Protein 7LOL (pdb70)

Secondary structure (DSSP, 8-state):
--S-S--SGGGPPB-S-GGGSS-SEEEEE-------SS----S-HHHHHHHHTHHHHT-SS-TT-SS-HHHH--EEEEEE-GGGGS-HHHHHHHHHHHHHHHHHTT-EEEEE-SSGGGHHHHHHHHHHHH-SBEEEEE-SS-----SS-TT-TT-HHHHHHHTTSB-GGG-EEES--S---TTSS-EEE-HHHHHHS-HHHHHHHHHHHHTTS-EEEEEEGGGB-TTT---SSS--SS-B-HHHHHHHHHHTTTS-EEEEEEE---GGG-STTHHHHHHHHHHHHHHHHHHTT-

Foldseek 3Di:
DVDDQQQWALSAGEDLPPLQDPFQEEEEEQAAWDDDPFFIQGRCLRPLLRVLNPVQNVDQAGPPGPHGLVVQGRYHYNYYQPCSVPALVSSLVSLLVVLLSNVVSNHAYEYEDDALSSVLSNLVSCCVRQNAFAEEAQALAPLCDDPDDPRDGSNSVVVCVVVRSYDQLLYEYDQHDDDDDPPPNHHYHHLVNLVVDDLVVVLVVNCVSRPAGAYEYEHELLQAACVQQQQFGDHDHSHDHLVSVLSNLLSCLPHNYRHYYYYGGRVVRDDPSRSSNSSSVSSVSNSVSVSVVD

InterPro domains:
  IPR005925 Agmatinase-related [TIGR01230] (22-299)
  IPR006035 Ureohydrolase [PF00491] (34-297)
  IPR006035 Ureohydrolase [PIRSF036979] (23-302)
  IPR006035 Ureohydrolase [PS51409] (21-306)
  IPR006035 Ureohydrolase [PTHR11358] (16-302)
  IPR020855 Ureohydrolase, manganese-binding site [PS01053] (228-249)
  IPR023694 Agmatinase [MF_01418] (1-304)
  IPR023696 Ureohydrolase domain superfamily [SSF52768] (13-301)

Organism: Escherichia coli (strain K12) (NCBI:txid83333)

Sequence (294 aa):
SLVSNAFGFLRLPMNFQPYDSDADWVITGVPFDMATSGRAGGRHGPAAIRQVSTNLAWEHNRFPWNFDMRERLNVVDCGDLVYAFGDAREMSEKLQAHAEKLLAAGKRMLSFGGDHFVTLPLLRAHAKHFGKMALVHFDAHTDTYANGCCEFDHGTMFYTAPKEGLIDPNHSVQIGIRTEFDKDNGFTVLDACQVNDRSVDDVIAQVKQIVGDMPVYLTFDIDCLDPAFAPGTGTPVIGGLTSDRAIKLVRGLKDLNIVGMDVVEVAPAYDQSEITALAAATLALEMLYIQAAKK

Radius of gyration: 17.37 Å; Cα contacts (8 Å, |Δi|>4): 663; chains: 1; bounding box: 54×39×40 Å

Nearest PDB structures (foldseek):
  7lba-assembly2_G  TM=9.728E-01  e=3.483E-57  Escherichia coli
  7lox-assembly1_C-2  TM=9.922E-01  e=5.251E-55  Escherichia coli
  7lox-assembly1_B-2  TM=9.943E-01  e=2.688E-54  Escherichia coli
  7lox-assembly1_A-2  TM=9.869E-01  e=1.686E-54  Escherichia coli
  4dz4-assembly1_A  TM=9.476E-01  e=3.461E-36  Burkholderia thailandensis E264

Structure (mmCIF, N/CA/C/O backbone):
data_7LOL
#
_entry.id   7LOL
#
_cell.length_a   81.746
_cell.length_b   81.746
_cell.length_c   207.436
_cell.angle_alpha   90.000
_cell.angle_beta   90.000
_cell.angle_gamma   120.000
#
_symmetry.space_group_name_H-M   'H 3 2'
#
loop_
_entity.id
_entity.type
_entity.pdbx_description
1 polymer Agmatinase
2 non-polymer AGMATINE
3 non-polymer 'MANGANESE (II) ION'
4 non-polymer UREA
5 non-polymer 2-AMINO-2-HYDROXYMETHYL-PROPANE-1,3-DIOL
6 water water
#
loop_
_atom_site.group_PDB
_atom_site.id
_atom_site.type_symbol
_atom_site.label_atom_id
_atom_site.label_alt_id
_atom_site.label_comp_id
_atom_site.label_asym_id
_atom_site.label_entity_id
_atom_site.label_seq_id
_atom_site.pdbx_PDB_ins_code
_atom_site.Cartn_x
_atom_site.Cartn_y
_atom_site.Cartn_z
_atom_site.occupancy
_atom_site.B_iso_or_equiv
_atom_site.auth_seq_id
_atom_site.auth_comp_id
_atom_site.auth_asym_id
_atom_site.auth_atom_id
_atom_site.pdbx_PDB_model_num
ATOM 1 N N . SER A 1 11 ? -31.55800 -23.46300 -34.23600 1.000 54.29895 11 SER A N 1
ATOM 2 C CA . SER A 1 11 ? -30.11300 -23.44700 -34.58500 1.000 46.92159 11 SER A CA 1
ATOM 3 C C . SER A 1 11 ? -29.72200 -24.81600 -35.13600 1.000 43.24128 11 SER A C 1
ATOM 4 O O . SER A 1 11 ? -29.73300 -25.77000 -34.36600 1.000 42.31675 11 SER A O 1
ATOM 7 N N . LEU A 1 12 ? -29.33500 -24.86800 -36.40800 1.000 39.42592 12 LEU A N 1
ATOM 8 C CA . LEU A 1 12 ? -29.06300 -26.15800 -37.06000 1.000 36.14335 12 LEU A CA 1
ATOM 9 C C . LEU A 1 12 ? -27.55500 -26.38600 -36.95500 1.000 38.89877 12 LEU A C 1
ATOM 10 O O . LEU A 1 12 ? -27.16600 -27.51400 -36.79600 1.000 36.78380 12 LEU A O 1
ATOM 15 N N . VAL A 1 13 ? -26.78500 -25.31000 -37.01900 1.000 37.05452 13 VAL A N 1
ATOM 16 C CA . VAL A 1 13 ? -25.30500 -25.31100 -36.82000 1.000 40.54173 13 VAL A CA 1
ATOM 17 C C . VAL A 1 13 ? -25.00600 -24.35200 -35.65900 1.000 41.99289 13 VAL A C 1
ATOM 18 O O . VAL A 1 13 ? -25.83200 -23.48900 -35.40500 1.000 46.66654 13 VAL A O 1
ATOM 22 N N . SER A 1 14 ? -23.87100 -24.47700 -34.97300 1.000 47.80913 14 SER A N 1
ATOM 23 C CA . SER A 1 14 ? -23.78600 -23.61800 -33.76500 1.000 47.98740 14 SER A CA 1
ATOM 24 C C . SER A 1 14 ? -22.38000 -23.20200 -33.36400 1.000 51.09171 14 SER A C 1
ATOM 25 O O . SER A 1 14 ? -21.40200 -23.86500 -33.74700 1.000 46.37190 14 SER A O 1
ATOM 28 N N . ASN A 1 15 ? -22.34900 -22.13900 -32.56200 1.000 46.28201 15 ASN A N 1
ATOM 29 C CA . ASN A 1 15 ? -21.09300 -21.64800 -31.96600 1.000 44.08390 15 ASN A CA 1
ATOM 30 C C . ASN A 1 15 ? -20.87800 -22.44300 -30.67900 1.000 45.24608 15 ASN A C 1
ATOM 31 O O . ASN A 1 15 ? -21.15300 -21.93100 -29.62100 1.000 51.28527 15 ASN A O 1
ATOM 36 N N . ALA A 1 16 ? -20.43600 -23.67900 -30.81800 1.000 51.22986 16 ALA A N 1
ATOM 37 C CA . ALA A 1 16 ? -20.13100 -24.59700 -29.70600 1.000 45.22160 16 ALA A CA 1
ATOM 38 C C . ALA A 1 16 ? -19.06700 -25.51400 -30.28500 1.000 44.40506 16 ALA A C 1
ATOM 39 O O . ALA A 1 16 ? -19.24900 -26.71600 -30.28200 1.000 46.79177 16 ALA A O 1
ATOM 41 N N . PHE A 1 17 ? -17.98700 -24.90100 -30.74500 1.000 45.84066 17 PHE A N 1
ATOM 42 C CA . PHE A 1 17 ? -16.92700 -25.60200 -31.51200 1.000 44.37747 17 PHE A CA 1
ATOM 43 C C . PHE A 1 17 ? -15.58600 -25.65100 -30.78500 1.000 42.20705 17 PHE A C 1
ATOM 44 O O . PHE A 1 17 ? -14.67600 -26.23700 -31.34400 1.000 41.88397 17 PHE A O 1
ATOM 52 N N . GLY A 1 18 ? -15.49000 -25.06600 -29.59300 1.000 36.69388 18 GLY A N 1
ATOM 53 C CA . GLY A 1 18 ? -14.21800 -25.01700 -28.86300 1.000 29.74846 18 GLY A CA 1
ATOM 54 C C . GLY A 1 18 ? -14.08300 -26.03800 -27.76200 1.000 30.56260 18 GLY A C 1
ATOM 55 O O . GLY A 1 18 ? -14.83000 -26.98800 -27.73200 1.000 30.38647 18 GLY A O 1
ATOM 56 N N . PHE A 1 19 ? -13.12100 -25.81100 -26.88500 1.000 28.12449 19 PHE A N 1
ATOM 57 C CA . PHE A 1 19 ? -12.88000 -26.71100 -25.76300 1.000 29.37004 19 PHE A CA 1
ATOM 58 C C . PHE A 1 19 ? -14.16800 -26.96200 -24.98900 1.000 28.06224 19 PHE A C 1
ATOM 59 O O . PHE A 1 19 ? -14.90100 -26.02900 -24.66400 1.000 26.35746 19 PHE A O 1
ATOM 67 N N . LEU A 1 20 ? -14.45800 -28.23700 -24.73000 1.000 25.82201 20 LEU A N 1
ATOM 68 C CA . LEU A 1 20 ? -15.67700 -28.65600 -24.02400 1.000 26.48481 20 LEU A CA 1
ATOM 69 C C . LEU A 1 20 ? -16.95100 -28.16000 -24.71600 1.000 27.58101 20 LEU A C 1
ATOM 70 O O . LEU A 1 20 ? -17.99500 -27.99400 -24.07600 1.000 28.53513 20 LEU A O 1
ATOM 75 N N . ARG A 1 21 ? -16.88900 -27.95100 -26.03300 1.000 25.41367 21 ARG A N 1
ATOM 76 C CA . ARG A 1 21 ? -18.00200 -27.38900 -26.81000 1.000 28.90968 21 ARG A CA 1
ATOM 77 C C . ARG A 1 21 ? -18.42700 -26.01500 -26.29500 1.000 30.19843 21 ARG A C 1
ATOM 78 O O . ARG A 1 21 ? -19.57400 -25.59700 -26.48000 1.000 30.15600 21 ARG A O 1
ATOM 86 N N . LEU A 1 22 ? -17.49000 -25.28100 -25.71300 1.000 28.74171 22 LEU A N 1
ATOM 87 C CA . LEU A 1 22 ? -17.81900 -23.91400 -25.23900 1.000 31.55989 22 LEU A CA 1
ATOM 88 C C . LEU A 1 22 ? -17.90100 -22.96300 -26.43600 1.000 31.99976 22 LEU A C 1
ATOM 89 O O . LEU A 1 22 ? -17.34200 -23.24500 -27.47900 1.000 33.54006 22 LEU A O 1
ATOM 94 N N . PRO A 1 23 ? -18.59500 -21.82400 -26.31200 1.000 34.00505 23 PRO A N 1
ATOM 95 C CA . PRO A 1 23 ? -18.70900 -20.91100 -27.42800 1.000 37.00415 23 PRO A CA 1
ATOM 96 C C . PRO A 1 23 ? -17.36500 -20.30600 -27.84400 1.000 36.04259 23 PRO A C 1
ATOM 97 O O . PRO A 1 23 ? -16.56300 -20.07700 -27.00800 1.000 32.38418 23 PRO A O 1
ATOM 101 N N . MET A 1 24 ? -17.14500 -20.14700 -29.14300 1.000 36.17655 24 MET A N 1
ATOM 102 C CA . MET A 1 24 ? -15.91500 -19.46900 -29.59500 1.000 30.94246 24 MET A CA 1
ATOM 103 C C . MET A 1 24 ? -16.20700 -17.97200 -29.57700 1.000 34.86553 24 MET A C 1
ATOM 104 O O . MET A 1 24 ? -17.32800 -17.57500 -29.86100 1.000 36.29616 24 MET A O 1
ATOM 109 N N . ASN A 1 25 ? -15.19900 -17.19000 -29.24900 1.000 33.80426 25 ASN A N 1
ATOM 110 C CA . ASN A 1 25 ? -15.31000 -15.71600 -29.31100 1.000 33.46713 25 ASN A CA 1
ATOM 111 C C . ASN A 1 25 ? -13.95200 -15.21700 -29.79100 1.000 31.05278 25 ASN A C 1
ATOM 112 O O . ASN A 1 25 ? -13.04000 -15.24200 -29.00500 1.000 31.87096 25 ASN A O 1
ATOM 117 N N . PHE A 1 26 ? -13.85200 -14.79200 -31.04300 1.000 32.43227 26 PHE A N 1
ATOM 118 C CA . PHE A 1 26 ? -12.56000 -14.33500 -31.60900 1.000 32.86963 26 PHE A CA 1
ATOM 119 C C . PHE A 1 26 ? -12.24600 -12.89200 -31.19500 1.000 35.29333 26 PHE A C 1
ATOM 120 O O . PHE A 1 26 ? -11.19900 -12.39700 -31.57700 1.000 35.88718 26 PHE A O 1
ATOM 128 N N . GLN A 1 27 ? -13.14700 -12.26100 -30.44600 1.000 35.53595 27 GLN A N 1
ATOM 129 C CA . GLN A 1 27 ? -12.92800 -10.91500 -29.91700 1.000 37.22184 27 GLN A CA 1
ATOM 130 C C . GLN A 1 27 ? -13.16900 -10.94300 -28.40800 1.000 36.42897 27 GLN A C 1
ATOM 131 O O . GLN A 1 27 ? -14.12000 -10.33500 -27.90200 1.000 34.47732 27 GLN A O 1
ATOM 137 N N . PRO A 1 28 ? -12.32000 -11.65700 -27.65500 1.000 32.73595 28 PRO A N 1
ATOM 138 C CA . PRO A 1 28 ? -12.63500 -11.92000 -26.24100 1.000 31.90152 28 PRO A CA 1
ATOM 139 C C . PRO A 1 28 ? -12.41800 -10.74300 -25.30600 1.000 32.05470 28 PRO A C 1
ATOM 140 O O . PRO A 1 28 ? -12.98300 -10.74800 -24.20400 1.000 36.19135 28 PRO A O 1
ATOM 144 N N . TYR A 1 29 ? -11.63000 -9.74100 -25.70800 1.000 32.86195 29 TYR A N 1
ATOM 145 C CA . TYR A 1 29 ? -11.12500 -8.75200 -24.75700 1.000 34.11202 29 TYR A CA 1
ATOM 146 C C . TYR A 1 29 ? -12.24200 -7.92100 -24.14800 1.000 37.30756 29 TYR A C 1
ATOM 147 O O . TYR A 1 29 ? -12.16100 -7.53100 -22.98000 1.000 37.36812 29 TYR A O 1
ATOM 156 N N . ASP A 1 30 ? -13.28000 -7.64400 -24.91400 1.000 36.30363 30 ASP A N 1
ATOM 157 C CA . ASP A 1 30 ? -14.40900 -6.83500 -24.39100 1.000 40.20393 30 ASP A CA 1
ATOM 158 C C . ASP A 1 30 ? -15.69100 -7.66200 -24.28500 1.000 41.45536 30 ASP A C 1
ATOM 159 O O . ASP A 1 30 ? -16.75900 -7.08800 -24.28300 1.000 46.83388 30 ASP A O 1
ATOM 164 N N . SER A 1 31 ? -15.56900 -8.94600 -24.12300 1.000 41.21520 31 SER A N 1
ATOM 165 C CA . SER A 1 31 ? -16.69200 -9.84800 -23.98700 1.000 36.08919 31 SER A CA 1
ATOM 166 C C . SER A 1 31 ? -17.13300 -9.90700 -22.53200 1.000 39.16908 31 SER A C 1
ATOM 167 O O . SER A 1 31 ? -16.53500 -9.28900 -21.64900 1.000 38.88084 31 SER A O 1
ATOM 170 N N . ASP A 1 32 ? -18.17900 -10.69000 -22.27100 1.000 33.62677 32 ASP A N 1
ATOM 171 C CA . ASP A 1 32 ? -18.63600 -10.94900 -20.91500 1.000 38.53044 32 ASP A CA 1
ATOM 172 C C . ASP A 1 32 ? -17.95100 -12.15600 -20.27600 1.000 35.17537 32 ASP A C 1
ATOM 173 O O . ASP A 1 32 ? -18.40200 -12.62300 -19.22500 1.000 35.41971 32 ASP A O 1
ATOM 178 N N . ALA A 1 33 ? -16.87700 -12.66600 -20.87200 1.000 35.77991 33 ALA A N 1
ATOM 179 C CA . ALA A 1 33 ? -16.25000 -13.87100 -20.34600 1.000 33.07574 33 ALA A CA 1
ATOM 180 C C . ALA A 1 33 ? -15.53700 -13.58900 -19.03000 1.000 31.54598 33 ALA A C 1
ATOM 181 O O . ALA A 1 33 ? -15.00900 -12.50100 -18.80400 1.000 32.43257 33 ALA A O 1
ATOM 183 N N . ASP A 1 34 ? -15.54500 -14.58500 -18.14600 1.000 29.24467 34 ASP A N 1
ATOM 184 C CA . ASP A 1 34 ? -14.70500 -14.57600 -16.95700 1.000 29.88493 34 ASP A CA 1
ATOM 185 C C . ASP A 1 34 ? -13.34900 -15.20100 -17.25400 1.000 31.13108 34 ASP A C 1
ATOM 186 O O . ASP A 1 34 ? -12.30800 -14.66700 -16.85300 1.000 31.69661 34 ASP A O 1
ATOM 191 N N . TRP A 1 35 ? -13.35800 -16.32400 -17.96400 1.000 29.43551 35 TRP A N 1
ATOM 192 C CA . TRP A 1 35 ? -12.15900 -17.05300 -18.34900 1.000 29.09744 35 TRP A CA 1
ATOM 193 C C . TRP A 1 35 ? -12.14800 -17.21100 -19.85800 1.000 27.84691 35 TRP A C 1
ATOM 194 O O . TRP A 1 35 ? -13.19300 -17.44300 -20.46900 1.000 28.69401 35 TRP A O 1
ATOM 205 N N . VAL A 1 36 ? -10.95500 -17.11600 -20.42600 1.000 26.06535 36 VAL A N 1
ATOM 206 C CA . VAL A 1 36 ? -10.75000 -17.20700 -21.89200 1.000 26.63019 36 VAL A CA 1
ATOM 207 C C . VAL A 1 36 ? -9.69700 -18.27400 -22.17400 1.000 27.11173 36 VAL A C 1
ATOM 208 O O . VAL A 1 36 ? -8.63700 -18.19400 -21.60100 1.000 28.02142 36 VAL A O 1
ATOM 212 N N . ILE A 1 37 ? -10.00200 -19.19700 -23.07600 1.000 27.18214 37 ILE A N 1
ATOM 213 C CA . ILE A 1 37 ? -9.05800 -20.24200 -23.44400 1.000 27.54496 37 ILE A CA 1
ATOM 214 C C . ILE A 1 37 ? -8.35800 -19.80600 -24.71800 1.000 27.17243 37 ILE A C 1
ATOM 215 O O . ILE A 1 37 ? -9.01300 -19.40200 -25.68500 1.000 29.51174 37 ILE A O 1
ATOM 220 N N . THR A 1 38 ? -7.04300 -19.90700 -24.69200 1.000 26.78249 38 THR A N 1
ATOM 221 C CA . THR A 1 38 ? -6.21600 -19.56400 -25.85700 1.000 24.78631 38 THR A CA 1
ATOM 222 C C . THR A 1 38 ? -5.31900 -20.74100 -26.21600 1.000 29.26687 38 THR A C 1
ATOM 223 O O . THR A 1 38 ? -4.69600 -21.27800 -25.35400 1.000 27.87365 38 THR A O 1
ATOM 227 N N . GLY A 1 39 ? -5.25800 -21.07500 -27.49400 1.000 26.54447 39 GLY A N 1
ATOM 228 C CA . GLY A 1 39 ? -4.34800 -22.12500 -27.96300 1.000 28.04552 39 GLY A CA 1
ATOM 229 C C . GLY A 1 39 ? -3.06700 -21.50100 -28.48500 1.000 32.00746 39 GLY A C 1
ATOM 230 O O . GLY A 1 39 ? -3.16500 -20.52000 -29.19800 1.000 29.45417 39 GLY A O 1
ATOM 231 N N . VAL A 1 40 ? -1.91500 -22.05400 -28.12200 1.000 27.68330 40 VAL A N 1
ATOM 232 C CA . VAL A 1 40 ? -0.61200 -21.54700 -28.63500 1.000 30.69963 40 VAL A CA 1
ATOM 233 C C . VAL A 1 40 ? 0.17400 -22.73000 -29.20500 1.000 29.21449 40 VAL A C 1
ATOM 234 O O . VAL A 1 40 ? 1.03700 -23.23400 -28.53400 1.000 31.10107 40 VAL A O 1
ATOM 238 N N . PRO A 1 41 ? -0.10800 -23.16100 -30.44600 1.000 32.38249 41 PRO A N 1
ATOM 239 C CA . PRO A 1 41 ? 0.58500 -24.28500 -31.05600 1.000 32.08955 41 PRO A CA 1
ATOM 240 C C . PRO A 1 41 ? 1.98700 -23.89700 -31.53900 1.000 37.68492 41 PRO A C 1
ATOM 241 O O . PRO A 1 41 ? 2.26500 -24.01600 -32.69200 1.000 37.29287 41 PRO A O 1
ATOM 245 N N . PHE A 1 42 ? 2.83200 -23.51500 -30.59100 1.000 35.45400 42 PHE A N 1
ATOM 246 C CA . PHE A 1 42 ? 4.20600 -23.04900 -30.79900 1.000 35.11164 42 PHE A CA 1
ATOM 247 C C . PHE A 1 42 ? 5.14000 -24.20900 -30.53300 1.000 40.84156 42 PHE A C 1
ATOM 248 O O . PHE A 1 42 ? 5.00600 -24.92000 -29.56900 1.000 33.95922 42 PHE A O 1
ATOM 256 N N . ASP A 1 43 ? 6.08900 -24.33700 -31.43300 1.000 41.88276 43 ASP A N 1
ATOM 257 C CA . ASP A 1 43 ? 7.13700 -25.37400 -31.30200 1.000 45.88840 43 ASP A CA 1
ATOM 258 C C . ASP A 1 43 ? 8.50700 -24.77900 -31.63300 1.000 46.85860 43 ASP A C 1
ATOM 259 O O . ASP A 1 43 ? 8.55700 -23.72800 -32.24200 1.000 43.19562 43 ASP A O 1
ATOM 264 N N . MET A 1 44 ? 9.56300 -25.39100 -31.11200 1.000 50.16599 44 MET A N 1
ATOM 265 C CA . MET A 1 44 ? 10.94500 -24.99900 -31.45600 1.000 52.50655 44 MET A CA 1
ATOM 266 C C . MET A 1 44 ? 11.79300 -26.27000 -31.54000 1.000 56.06740 44 MET A C 1
ATOM 267 O O . MET A 1 44 ? 11.42000 -27.26500 -30.91500 1.000 50.76389 44 MET A O 1
ATOM 272 N N . ALA A 1 45 ? 12.85300 -26.21300 -32.34800 1.000 57.40242 45 ALA A N 1
ATOM 273 C CA . ALA A 1 45 ? 13.82800 -27.31100 -32.50400 1.000 54.17319 45 ALA A CA 1
ATOM 274 C C . ALA A 1 45 ? 14.39300 -27.63500 -31.12100 1.000 58.73437 45 ALA A C 1
ATOM 275 O O . ALA A 1 45 ? 14.83300 -26.70900 -30.42600 1.000 60.78575 45 ALA A O 1
ATOM 277 N N . THR A 1 46 ? 14.41300 -28.91600 -30.77800 1.000 56.15665 46 THR A N 1
ATOM 278 C CA . THR A 1 46 ? 14.87600 -29.40300 -29.45900 1.000 56.27156 46 THR A CA 1
ATOM 279 C C . THR A 1 46 ? 15.94000 -30.48000 -29.65900 1.000 60.55484 46 THR A C 1
ATOM 280 O O . THR A 1 46 ? 16.23700 -30.81000 -30.80900 1.000 59.68648 46 THR A O 1
ATOM 282 N N . SER A 1 47 ? 16.54800 -30.95000 -28.57400 1.000 58.93858 47 SER A N 1
ATOM 283 C CA . SER A 1 47 ? 17.56200 -32.02300 -28.70000 1.000 58.78246 47 SER A CA 1
ATOM 284 C C . SER A 1 47 ? 16.82800 -33.35700 -28.87500 1.000 60.10784 47 SER A C 1
ATOM 285 O O . SER A 1 47 ? 17.45600 -34.32300 -29.29400 1.000 63.10210 47 SER A O 1
ATOM 287 N N . GLY A 1 48 ? 15.54100 -33.38500 -28.53600 1.000 52.28825 48 GLY A N 1
ATOM 288 C CA . GLY A 1 48 ? 14.70400 -34.59200 -28.62600 1.000 52.02685 48 GLY A CA 1
ATOM 289 C C . GLY A 1 48 ? 13.60800 -34.41700 -29.65200 1.000 52.80270 48 GLY A C 1
ATOM 290 O O . GLY A 1 48 ? 13.88500 -33.89800 -30.72100 1.000 56.64662 48 GLY A O 1
ATOM 291 N N . ARG A 1 49 ? 12.40800 -34.89200 -29.35700 1.000 48.28337 49 ARG A N 1
ATOM 292 C CA . ARG A 1 49 ? 11.31300 -34.73800 -30.34200 1.000 46.30189 49 ARG A CA 1
ATOM 293 C C . ARG A 1 49 ? 10.70900 -33.33400 -30.25700 1.000 53.88691 49 ARG A C 1
ATOM 294 O O . ARG A 1 49 ? 10.84900 -32.65700 -29.22500 1.000 48.47837 49 ARG A O 1
ATOM 302 N N . ALA A 1 50 ? 10.03500 -32.94800 -31.33500 1.000 57.95882 50 ALA A N 1
ATOM 303 C CA . ALA A 1 50 ? 9.31700 -31.66200 -31.42600 1.000 56.74198 50 ALA A CA 1
ATOM 304 C C . ALA A 1 50 ? 7.88000 -31.89600 -30.96500 1.000 55.60351 50 ALA A C 1
ATOM 305 O O . ALA A 1 50 ? 7.36200 -32.97700 -31.21300 1.000 53.19358 50 ALA A O 1
ATOM 307 N N . GLY A 1 51 ? 7.27600 -30.89900 -30.32400 1.000 56.86108 51 GLY A N 1
ATOM 308 C CA . GLY A 1 51 ? 5.88600 -30.99300 -29.84400 1.000 53.07825 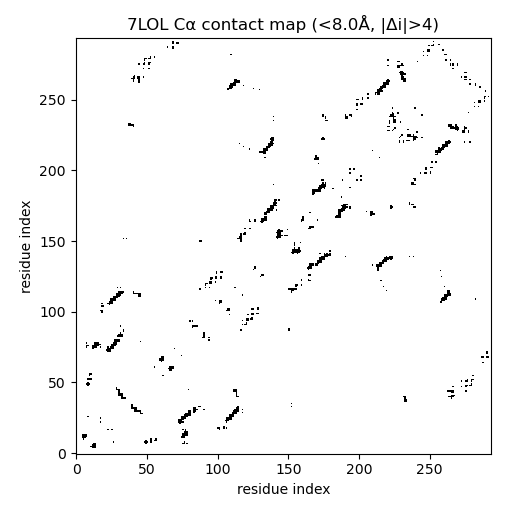51 GLY A CA 1
ATOM 309 C C . GLY A 1 51 ? 4.88400 -30.94900 -30.97700 1.000 49.48038 51 GLY A C 1
ATOM 310 O O . GLY A 1 51 ? 3.84800 -31.57800 -30.86300 1.000 51.34151 51 GLY A O 1
ATOM 311 N N . GLY A 1 52 ? 5.18700 -30.23200 -32.04800 1.000 50.92138 52 GLY A N 1
ATOM 312 C CA . GLY A 1 52 ? 4.22400 -30.15700 -33.15800 1.000 48.83869 52 GLY A CA 1
ATOM 313 C C . GLY A 1 52 ? 3.29800 -28.96000 -33.03300 1.000 49.61381 52 GLY A C 1
ATOM 314 O O . GLY A 1 52 ? 3.45100 -28.18100 -32.09800 1.000 52.24419 52 GLY A O 1
ATOM 315 N N . ARG A 1 53 ? 2.31800 -28.88100 -33.91300 1.000 47.42106 53 ARG A N 1
ATOM 316 C CA . ARG A 1 53 ? 1.39800 -27.73200 -33.97100 1.000 45.57266 53 ARG A CA 1
ATOM 317 C C . ARG A 1 53 ? -0.04700 -28.13600 -33.67800 1.000 47.31903 53 ARG A C 1
ATOM 318 O O . ARG A 1 53 ? -0.92100 -27.34300 -34.01700 1.000 44.89004 53 ARG A O 1
ATOM 326 N N . HIS A 1 54 ? -0.29200 -29.27300 -33.02900 1.000 45.16543 54 HIS A N 1
ATOM 327 C CA . HIS A 1 54 ? -1.70900 -29.66400 -32.82600 1.000 38.66386 54 HIS A CA 1
ATOM 328 C C . HIS A 1 54 ? -2.05000 -29.98200 -31.37200 1.000 34.29086 54 HIS A C 1
ATOM 329 O O . HIS A 1 54 ? -3.11500 -30.52200 -31.16500 1.000 32.67575 54 HIS A O 1
ATOM 336 N N . GLY A 1 55 ? -1.21000 -29.61000 -30.41900 1.000 30.08537 55 GLY A N 1
ATOM 337 C CA . GLY A 1 55 ? -1.57200 -29.94000 -29.03800 1.000 29.49697 55 GLY A CA 1
ATOM 338 C C . GLY A 1 55 ? -2.88200 -29.29600 -28.63500 1.000 28.25168 55 GLY A C 1
ATOM 339 O O . GLY A 1 55 ? -3.74700 -30.01300 -28.23700 1.000 27.73055 55 GLY A O 1
ATOM 340 N N . PRO A 1 56 ? -3.22200 -27.91700 -28.78900 1.000 28.75464 56 PRO A N 1
ATOM 341 C CA . PRO A 1 56 ? -4.61700 -27.02500 -28.56200 1.000 30.73674 56 PRO A CA 1
ATOM 342 C C . PRO A 1 56 ? -5.63400 -27.87900 -29.34600 1.000 27.64528 56 PRO A C 1
ATOM 343 O O . PRO A 1 56 ? -6.56700 -28.21700 -28.76100 1.000 27.35841 56 PRO A O 1
ATOM 347 N N . ALA A 1 57 ? -5.34500 -28.33200 -30.57800 1.000 26.00585 57 ALA A N 1
ATOM 348 C CA . ALA A 1 57 ? -6.44100 -28.94000 -31.32600 1.000 29.14952 57 ALA A CA 1
ATOM 349 C C . ALA A 1 57 ? -6.80300 -30.31100 -30.76000 1.000 28.14152 57 ALA A C 1
ATOM 350 O O . ALA A 1 57 ? -7.98500 -30.65900 -30.66600 1.000 28.87757 57 ALA A O 1
ATOM 352 N N . ALA A 1 58 ? -5.79300 -31.09700 -30.37400 1.000 27.87450 58 ALA A N 1
ATOM 353 C CA . ALA A 1 58 ? -6.04300 -32.43400 -29.84200 1.000 24.43797 58 ALA A CA 1
ATOM 354 C C . ALA A 1 58 ? -6.76700 -32.36200 -28.50600 1.000 25.84181 58 ALA A C 1
ATOM 355 O O . ALA A 1 58 ? -7.66000 -33.17400 -28.23100 1.000 25.96790 58 ALA A O 1
ATOM 357 N N . ILE A 1 59 ? -6.39700 -31.39500 -27.66500 1.000 26.38588 59 ILE A N 1
ATOM 358 C CA . ILE A 1 59 ? -7.06800 -31.21500 -26.38100 1.000 24.93360 59 ILE A CA 1
ATOM 359 C C . ILE A 1 59 ? -8.52900 -30.82800 -26.59400 1.000 27.28535 59 ILE A C 1
ATOM 360 O O . ILE A 1 59 ? -9.43700 -31.36800 -25.94500 1.000 26.52832 59 ILE A O 1
ATOM 365 N N . ARG A 1 60 ? -8.77700 -29.88300 -27.50500 1.000 25.97436 60 ARG A N 1
ATOM 366 C CA . ARG A 1 60 ? -10.15200 -29.46800 -27.78700 1.000 24.97262 60 ARG A CA 1
ATOM 367 C C . ARG A 1 60 ? -10.98600 -30.63600 -28.29300 1.000 26.11481 60 ARG A C 1
ATOM 368 O O . ARG A 1 60 ? -12.12200 -30.84600 -27.85000 1.000 28.76944 60 ARG A O 1
ATOM 376 N N . GLN A 1 61 ? -10.44900 -31.36100 -29.25600 1.000 28.56543 61 GLN A N 1
ATOM 377 C CA . GLN A 1 61 ? -11.17900 -32.48200 -29.88800 1.000 31.09435 61 GLN A CA 1
ATOM 378 C C . GLN A 1 61 ? -11.58100 -33.53600 -28.85400 1.000 30.61156 61 GLN A C 1
ATOM 379 O O . GLN A 1 61 ? -12.74100 -33.86300 -28.76600 1.000 29.08374 61 GLN A O 1
ATOM 385 N N . VAL A 1 62 ? -10.62700 -34.01000 -28.06800 1.000 28.56356 62 VAL A N 1
ATOM 386 C CA . VAL A 1 62 ? -10.93100 -35.09000 -27.09300 1.000 27.52499 62 VAL A CA 1
ATOM 387 C C . VAL A 1 62 ? -11.80600 -34.56800 -25.95400 1.000 27.16113 62 VAL A C 1
ATOM 388 O O . VAL A 1 62 ? -12.42300 -35.37900 -25.31600 1.000 27.99867 62 VAL A O 1
ATOM 392 N N . SER A 1 63 ? -11.84500 -33.25900 -25.72300 1.000 27.92655 63 SER A N 1
ATOM 393 C CA . SER A 1 63 ? -12.57700 -32.75000 -24.56900 1.000 27.72149 63 SER A CA 1
ATOM 394 C C . SER A 1 63 ? -14.07500 -32.97400 -24.67000 1.000 29.20776 63 SER A C 1
ATOM 395 O O . SER A 1 63 ? -14.77300 -32.80800 -23.66200 1.000 28.61341 63 SER A O 1
ATOM 398 N N . THR A 1 64 ? -14.58900 -33.35200 -25.84500 1.000 29.54366 64 THR A N 1
ATOM 399 C CA . THR A 1 64 ? -16.00500 -33.69500 -25.94800 1.000 30.67290 64 THR A CA 1
ATOM 400 C C . THR A 1 64 ? -16.36800 -34.89300 -25.07500 1.000 34.27081 64 THR A C 1
ATOM 401 O O . THR A 1 64 ? -17.54200 -35.04700 -24.70600 1.000 31.56904 64 THR A O 1
ATOM 405 N N . ASN A 1 65 ? -15.38300 -35.72700 -24.72100 1.000 28.97101 65 ASN A N 1
ATOM 406 C CA . ASN A 1 65 ? -15.61300 -36.82900 -23.79300 1.000 27.54949 65 ASN A CA 1
ATOM 407 C C . ASN A 1 65 ? -16.05800 -36.34400 -22.42600 1.000 28.46391 65 ASN A C 1
ATOM 408 O O . ASN A 1 65 ? -16.67100 -37.11000 -21.67800 1.000 29.78737 65 ASN A O 1
ATOM 413 N N . LEU A 1 66 ? -15.74500 -35.09600 -22.07800 1.000 26.02312 66 LEU A N 1
ATOM 414 C CA . LEU A 1 66 ? -16.07500 -34.54200 -20.77100 1.000 26.24279 66 LEU A CA 1
ATOM 415 C C . LEU A 1 66 ? -17.31500 -33.66000 -20.78800 1.000 27.39248 66 LEU A C 1
ATOM 416 O O . LEU A 1 66 ? -17.87400 -33.39400 -19.71700 1.000 25.33374 66 LEU A O 1
ATOM 421 N N . ALA A 1 67 ? -17.74700 -33.20300 -21.96900 1.000 27.42611 67 ALA A N 1
ATOM 422 C CA . ALA A 1 67 ? -18.79000 -32.18200 -22.05500 1.000 27.43139 67 ALA A CA 1
ATOM 423 C C . ALA A 1 67 ? -20.16700 -32.69600 -21.66600 1.000 30.48480 67 ALA A C 1
ATOM 424 O O . ALA A 1 67 ? -21.00500 -31.89100 -21.24700 1.000 28.71741 67 ALA A O 1
ATOM 426 N N . TRP A 1 68 ? -20.42600 -34.00400 -21.79100 1.000 29.22954 68 TRP A N 1
ATOM 427 C CA . TRP A 1 68 ? -21.75900 -34.53000 -21.49300 1.000 30.57166 68 TRP A CA 1
ATOM 428 C C . TRP A 1 68 ? -22.07400 -34.52600 -20.00800 1.000 30.00189 68 TRP A C 1
ATOM 429 O O . TRP A 1 68 ? -23.25200 -34.56600 -19.63700 1.000 30.04419 68 TRP A O 1
ATOM 440 N N . GLU A 1 69 ? -21.05700 -34.50000 -19.16600 1.000 26.97313 69 GLU A N 1
ATOM 441 C CA . GLU A 1 69 ? -21.31500 -34.47700 -17.70900 1.000 27.32675 69 GLU A CA 1
ATOM 442 C C . GLU A 1 69 ? -21.84100 -33.09200 -17.33300 1.000 30.37430 69 GLU A C 1
ATOM 443 O O . GLU A 1 69 ? -21.13100 -32.15100 -17.57600 1.000 32.52652 69 GLU A O 1
ATOM 449 N N . HIS A 1 70 ? -23.06600 -32.98200 -16.82600 1.000 31.44095 70 HIS A N 1
ATOM 450 C CA . HIS A 1 70 ? -23.56700 -31.64300 -16.42600 1.000 31.29340 70 HIS A CA 1
ATOM 451 C C . HIS A 1 70 ? -22.73600 -31.12500 -15.24300 1.000 31.48074 70 HIS A C 1
ATOM 452 O O . HIS A 1 70 ? -22.18000 -30.06100 -15.34500 1.000 35.40807 70 HIS A O 1
ATOM 459 N N . ASN A 1 71 ? -22.58600 -31.93000 -14.20400 1.000 30.86817 71 ASN A N 1
ATOM 460 C CA . ASN A 1 71 ? -21.71200 -31.62900 -13.05000 1.000 26.70143 71 ASN A CA 1
ATOM 461 C C . ASN A 1 71 ? -20.55400 -32.61900 -13.16900 1.000 26.89142 71 ASN A C 1
ATOM 462 O O . ASN A 1 71 ? -20.75400 -33.77600 -12.90700 1.000 28.16921 71 ASN A O 1
ATOM 467 N N . ARG A 1 72 ? -19.41300 -32.15300 -13.62700 1.000 26.51676 72 ARG A N 1
ATOM 468 C CA . ARG A 1 72 ? -18.26500 -33.03500 -13.82400 1.000 25.13079 72 ARG A CA 1
ATOM 469 C C . ARG A 1 72 ? -17.86700 -33.70500 -12.50900 1.000 26.28329 72 ARG A C 1
ATOM 470 O O . ARG A 1 72 ? -17.71200 -33.04600 -11.47700 1.000 24.66924 72 ARG A O 1
ATOM 478 N N . PHE A 1 73 ? -17.69100 -35.02100 -12.55500 1.000 24.97628 73 PHE A N 1
ATOM 479 C CA . PHE A 1 73 ? -17.28800 -35.79600 -11.35700 1.000 26.76725 73 PHE A CA 1
ATOM 480 C C . PHE A 1 73 ? -15.98400 -35.23000 -10.79900 1.000 25.90575 73 PHE A C 1
ATOM 481 O O . PHE A 1 73 ? -15.08900 -34.98800 -11.56900 1.000 24.99965 73 PHE A O 1
ATOM 489 N N . PRO A 1 74 ? -15.82100 -35.06800 -9.47000 1.000 28.71177 74 PRO A N 1
ATOM 490 C CA . PRO A 1 74 ? -16.82500 -35.41300 -8.46400 1.000 27.69142 74 PRO A CA 1
ATOM 491 C C . PRO A 1 74 ? -17.59200 -34.20000 -7.92100 1.000 31.77361 74 PRO A C 1
ATOM 492 O O . PRO A 1 74 ? -18.08200 -34.26900 -6.85600 1.000 33.75452 74 PRO A O 1
ATOM 496 N N . TRP A 1 75 ? -17.59900 -33.10300 -8.66200 1.000 29.16816 75 TRP A N 1
ATOM 497 C CA . TRP A 1 75 ? -18.24300 -31.85600 -8.18500 1.000 31.91931 75 TRP A CA 1
ATOM 498 C C . TRP A 1 75 ? -19.77100 -31.92100 -8.14100 1.000 34.00063 75 TRP A C 1
ATOM 499 O O . TRP A 1 75 ? -20.37600 -32.64800 -8.90200 1.000 31.49626 75 TRP A O 1
ATOM 510 N N . ASN A 1 76 ? -20.34500 -31.13200 -7.24500 1.000 35.04263 76 ASN A N 1
ATOM 511 C CA . ASN A 1 76 ? -21.79400 -31.07100 -7.10200 1.000 33.58462 76 ASN A CA 1
ATOM 512 C C . ASN A 1 76 ? -22.38100 -29.80300 -7.71100 1.000 38.87646 76 ASN A C 1
ATOM 513 O O . ASN A 1 76 ? -23.46500 -29.36300 -7.31200 1.000 38.15581 76 ASN A O 1
ATOM 518 N N . PHE A 1 77 ? -21.68900 -29.21900 -8.68700 1.000 32.70969 77 PHE A N 1
ATOM 519 C CA . PHE A 1 77 ? -22.19900 -28.08500 -9.44200 1.000 34.65596 77 PHE A CA 1
ATOM 520 C C . PHE A 1 77 ? -21.68000 -28.20100 -10.86700 1.000 31.89761 77 PHE A C 1
ATOM 521 O O . PHE A 1 77 ? -20.79500 -29.00700 -11.16200 1.000 32.10279 77 PHE A O 1
ATOM 529 N N . ASP A 1 78 ? -22.20800 -27.35200 -11.74300 1.000 30.90988 78 ASP A N 1
ATOM 530 C CA . ASP A 1 78 ? -21.76400 -27.27200 -13.13000 1.000 29.72194 78 ASP A CA 1
ATOM 531 C C . ASP A 1 78 ? -20.90700 -26.02000 -13.26600 1.000 33.11533 78 ASP A C 1
ATOM 532 O O . ASP A 1 78 ? -21.40600 -24.90400 -13.09800 1.000 32.25135 78 ASP A O 1
ATOM 537 N N . MET A 1 79 ? -19.61300 -26.20800 -13.55700 1.000 29.42746 79 MET A N 1
ATOM 538 C CA . MET A 1 79 ? -18.71700 -25.07000 -13.76800 1.000 28.40898 79 MET A CA 1
ATOM 539 C C . MET A 1 79 ? -19.32200 -24.04100 -14.72500 1.000 32.90224 79 MET A C 1
ATOM 540 O O . MET A 1 79 ? -19.15000 -22.82700 -14.53700 1.000 33.39785 79 MET A O 1
ATOM 545 N N . ARG A 1 80 ? -20.04300 -24.50900 -15.75100 1.000 31.51530 80 ARG A N 1
ATOM 546 C CA . ARG A 1 80 ? -20.56500 -23.62500 -16.79100 1.000 32.55737 80 ARG A CA 1
ATOM 547 C C . ARG A 1 80 ? -21.67900 -22.72300 -16.28600 1.000 34.10113 80 ARG A C 1
ATOM 548 O O . ARG A 1 80 ? -22.02700 -21.74900 -16.96400 1.000 34.11800 80 ARG A O 1
ATOM 556 N N . GLU A 1 81 ? -22.25200 -23.02900 -15.12700 1.000 32.82205 81 GLU A N 1
ATOM 557 C CA . GLU A 1 81 ? -23.28400 -22.18800 -14.53400 1.000 37.40391 81 GLU A CA 1
ATOM 558 C C . GLU A 1 81 ? -22.71500 -21.20900 -13.51700 1.000 35.31463 81 GLU A C 1
ATOM 559 O O . GLU A 1 81 ? -23.44700 -20.33800 -13.03400 1.000 36.55051 81 GLU A O 1
ATOM 565 N N . ARG A 1 82 ? -21.42600 -21.32400 -13.18800 1.000 33.27204 82 ARG A N 1
ATOM 566 C CA . ARG A 1 82 ? -20.76200 -20.36600 -12.31800 1.000 33.58315 82 ARG A CA 1
ATOM 567 C C . ARG A 1 82 ? -19.79100 -19.45300 -13.05000 1.000 36.74797 82 ARG A C 1
ATOM 568 O O . ARG A 1 82 ? -19.58600 -18.31900 -12.61500 1.000 37.92811 82 ARG A O 1
ATOM 576 N N . LEU A 1 83 ? -19.21200 -19.91100 -14.15900 1.000 32.68004 83 LEU A N 1
ATOM 577 C CA . LEU A 1 83 ? -18.19000 -19.18000 -14.89100 1.000 32.40169 83 LEU A CA 1
ATOM 578 C C . LEU A 1 83 ? -18.60800 -19.04600 -16.34400 1.000 33.19526 83 LEU A C 1
ATOM 579 O O . LEU A 1 83 ? -19.15200 -19.98400 -16.93400 1.000 34.34126 83 LEU A O 1
ATOM 584 N N . ASN A 1 84 ? -18.33700 -17.88000 -16.91800 1.000 31.27601 84 ASN A N 1
ATOM 585 C CA . ASN A 1 84 ? -18.55700 -17.62000 -18.33500 1.000 29.73646 84 ASN A CA 1
ATOM 586 C C . ASN A 1 84 ? -17.22300 -17.85100 -19.04100 1.000 33.17950 84 ASN A C 1
ATOM 587 O O . ASN A 1 84 ? -16.31700 -17.01800 -18.96200 1.000 28.72780 84 ASN A O 1
ATOM 592 N N . VAL A 1 85 ? -17.08700 -18.99500 -19.71100 1.000 30.64190 85 VAL A N 1
ATOM 593 C CA . VAL A 1 85 ? -15.82900 -19.39800 -20.34000 1.000 28.03279 85 VAL A CA 1
ATOM 594 C C . VAL A 1 85 ? -16.01500 -19.39600 -21.85000 1.000 29.58619 85 VAL A C 1
ATOM 595 O O . VAL A 1 85 ? -16.98200 -19.97500 -22.36500 1.000 32.69830 85 VAL A O 1
ATOM 599 N N . VAL A 1 86 ? -15.08400 -18.76600 -22.56700 1.000 26.57830 86 VAL A N 1
ATOM 600 C CA . VAL A 1 86 ? -15.08900 -18.79000 -24.02100 1.000 27.02966 86 VAL A CA 1
ATOM 601 C C . VAL A 1 86 ? -13.73000 -19.25800 -24.52000 1.000 28.83171 86 VAL A C 1
ATOM 602 O O . VAL A 1 86 ? -12.72100 -19.19700 -23.81500 1.000 30.32990 86 VAL A O 1
ATOM 606 N N . ASP A 1 87 ? -13.71800 -19.71400 -25.75900 1.000 28.85765 87 ASP A N 1
ATOM 607 C CA . ASP A 1 87 ? -12.48500 -20.18700 -26.42000 1.000 29.03030 87 ASP A CA 1
ATOM 608 C C . ASP A 1 87 ? -12.19400 -19.18800 -27.53500 1.000 31.44717 87 ASP A C 1
ATOM 609 O O . ASP A 1 87 ? -13.03500 -19.04000 -28.37000 1.000 30.75863 87 ASP A O 1
ATOM 614 N N . CYS A 1 88 ? -11.05200 -18.50200 -27.49900 1.000 31.37390 88 CYS A N 1
ATOM 615 C CA . CYS A 1 88 ? -10.76700 -17.46600 -28.52200 1.000 31.27101 88 CYS A CA 1
ATOM 616 C C . CYS A 1 88 ? -9.92800 -18.05000 -29.65500 1.000 31.49046 88 CYS A C 1
ATOM 617 O O . CYS A 1 88 ? -9.43200 -17.29200 -30.46600 1.000 33.40187 88 CYS A O 1
ATOM 620 N N . GLY A 1 89 ? -9.78000 -19.36800 -29.70400 1.000 30.05263 89 GLY A N 1
ATOM 621 C CA . GLY A 1 89 ? -8.99500 -19.93800 -30.80400 1.000 28.87700 89 GLY A CA 1
ATOM 622 C C . GLY A 1 89 ? -7.51200 -19.94600 -30.51400 1.000 31.35172 89 GLY A C 1
ATOM 623 O O . GLY A 1 89 ? -7.15000 -19.97800 -29.36900 1.000 30.94361 89 GLY A O 1
ATOM 624 N N . ASP A 1 90 ? -6.70700 -19.81100 -31.55600 1.000 34.12319 90 ASP A N 1
ATOM 625 C CA . ASP A 1 90 ? -5.26000 -19.90500 -31.44800 1.000 32.95612 90 ASP A CA 1
ATOM 626 C C . ASP A 1 90 ? -4.59100 -18.56300 -31.74000 1.000 34.07314 90 ASP A C 1
ATOM 627 O O . ASP A 1 90 ? -5.09100 -17.75200 -32.52600 1.000 33.34471 90 ASP A O 1
ATOM 632 N N . LEU A 1 91 ? -3.45200 -18.34300 -31.09400 1.000 29.37802 91 LEU A N 1
ATOM 633 C CA . LEU A 1 91 ? -2.63000 -17.14100 -31.35400 1.000 32.40426 91 LEU A CA 1
ATOM 634 C C . LEU A 1 91 ? -2.08900 -17.25200 -32.77900 1.000 33.11995 91 LEU A C 1
ATOM 635 O O . LEU A 1 91 ? -1.51800 -18.24800 -33.09700 1.000 37.78062 91 LEU A O 1
ATOM 640 N N . VAL A 1 92 ? -2.22500 -16.20600 -33.57800 1.000 33.96962 92 VAL A N 1
ATOM 641 C CA . VAL A 1 92 ? -1.74400 -16.26100 -34.98800 1.000 37.89487 92 VAL A CA 1
ATOM 642 C C . VAL A 1 92 ? -0.21800 -16.40400 -35.04100 1.000 40.58662 92 VAL A C 1
ATOM 643 O O . VAL A 1 92 ? 0.26400 -17.18300 -35.85800 1.000 41.71144 92 VAL A O 1
ATOM 647 N N . TYR A 1 93 ? 0.50100 -15.79500 -34.10200 1.000 38.98494 93 TYR A N 1
ATOM 648 C CA . TYR A 1 93 ? 1.98500 -15.80100 -34.14500 1.000 39.73650 93 TYR A CA 1
ATOM 649 C C . TYR A 1 93 ? 2.61300 -17.02600 -33.47300 1.000 40.20145 93 TYR A C 1
ATOM 650 O O . TYR A 1 93 ? 3.80900 -17.01000 -33.25300 1.000 36.26421 93 TYR A O 1
ATOM 659 N N . ALA A 1 94 ? 1.81900 -18.03100 -33.12100 1.000 37.68901 94 ALA A N 1
ATOM 660 C CA . ALA A 1 94 ? 2.40800 -19.26100 -32.56200 1.000 34.45882 94 ALA A CA 1
ATOM 661 C C . ALA A 1 94 ? 3.29100 -19.91600 -33.62800 1.000 41.10309 94 ALA A C 1
ATOM 662 O O . ALA A 1 94 ? 4.09000 -20.75900 -33.28900 1.000 40.65714 94 ALA A O 1
ATOM 664 N N . PHE A 1 95 ? 3.12000 -19.52700 -34.88600 1.000 41.94312 95 PHE A N 1
ATOM 665 C CA . PHE A 1 95 ? 3.89100 -20.11500 -36.01300 1.000 42.70114 95 PHE A CA 1
ATOM 666 C C . PHE A 1 95 ? 5.15800 -19.30400 -36.29200 1.000 47.34238 95 PHE A C 1
ATOM 667 O O . PHE A 1 95 ? 5.88600 -19.62700 -37.22300 1.000 51.41993 95 PHE A O 1
ATOM 675 N N . GLY A 1 96 ? 5.40100 -18.27600 -35.48700 1.000 44.24378 96 GLY A N 1
ATOM 676 C CA . GLY A 1 96 ? 6.62200 -17.46900 -35.62300 1.000 45.93939 96 GLY A CA 1
ATOM 677 C C . GLY A 1 96 ? 7.74700 -18.05800 -34.79400 1.000 48.65381 96 GLY A C 1
ATOM 678 O O . GLY A 1 96 ? 7.55600 -19.10200 -34.17400 1.000 46.88236 96 GLY A O 1
ATOM 679 N N . ASP A 1 97 ? 8.88000 -17.36400 -34.69900 1.000 46.27913 97 ASP A N 1
ATOM 680 C CA . ASP A 1 97 ? 9.96900 -17.86800 -33.82600 1.000 44.74858 97 ASP A CA 1
ATOM 681 C C . ASP A 1 97 ? 9.67400 -17.50100 -32.37200 1.000 43.32593 97 ASP A C 1
ATOM 682 O O . ASP A 1 97 ? 8.74800 -16.72600 -32.11500 1.000 43.24978 97 ASP A O 1
ATOM 687 N N . ALA A 1 98 ? 10.50800 -17.98800 -31.46500 1.000 41.56187 98 ALA A N 1
ATOM 688 C CA . ALA A 1 98 ? 10.27600 -17.75200 -30.02300 1.000 41.49403 98 ALA A CA 1
ATOM 689 C C . ALA A 1 98 ? 10.07700 -16.26700 -29.69900 1.000 41.81091 98 ALA A C 1
ATOM 690 O O . ALA A 1 98 ? 9.24500 -15.96400 -28.83900 1.000 38.60407 98 ALA A O 1
ATOM 692 N N . ARG A 1 99 ? 10.77000 -15.37500 -30.39800 1.000 42.97463 99 ARG A N 1
ATOM 693 C CA . ARG A 1 99 ? 10.61800 -13.93900 -30.05800 1.000 41.35847 99 ARG A CA 1
ATOM 694 C C . ARG A 1 99 ? 9.27700 -13.41900 -30.56300 1.000 38.52202 99 ARG A C 1
ATOM 695 O O . ARG A 1 99 ? 8.58500 -12.76800 -29.80600 1.000 38.16461 99 ARG A O 1
ATOM 703 N N . GLU A 1 100 ? 8.95600 -13.69900 -31.82100 1.000 42.61062 100 GLU A N 1
ATOM 704 C CA . GLU A 1 100 ? 7.70700 -13.20300 -32.39400 1.000 41.59895 100 GLU A CA 1
ATOM 705 C C . GLU A 1 100 ? 6.50300 -13.73700 -31.63600 1.000 41.65668 100 GLU A C 1
ATOM 706 O O . GLU A 1 100 ? 5.54200 -13.00100 -31.35500 1.000 37.06251 100 GLU A O 1
ATOM 712 N N . MET A 1 101 ? 6.54100 -15.02600 -31.32100 1.000 39.76734 101 MET A N 1
ATOM 713 C CA . MET A 1 101 ? 5.43100 -15.64200 -30.55600 1.000 36.48307 101 MET A CA 1
ATOM 714 C C . MET A 1 101 ? 5.31800 -14.94300 -29.20000 1.000 34.97754 101 MET A C 1
ATOM 715 O O . MET A 1 101 ? 4.24200 -14.55000 -28.85000 1.000 33.17574 101 MET A O 1
ATOM 720 N N . SER A 1 102 ? 6.44200 -14.75600 -28.51500 1.000 35.29100 102 SER A N 1
ATOM 721 C CA . SER A 1 102 ? 6.42000 -14.17800 -27.17200 1.000 32.84072 102 SER A CA 1
ATOM 722 C C . SER A 1 102 ? 5.82900 -12.77800 -27.17700 1.000 34.51507 102 SER A C 1
ATOM 723 O O . SER A 1 102 ? 5.05400 -12.41700 -26.28600 1.000 31.09392 102 SER A O 1
ATOM 726 N N . GLU A 1 103 ? 6.24000 -11.95000 -28.14100 1.000 35.49067 103 GLU A N 1
ATOM 727 C CA . GLU A 1 103 ? 5.73600 -10.58200 -28.20700 1.000 32.66491 103 GLU A CA 1
ATOM 728 C C . GLU A 1 103 ? 4.22600 -10.55600 -28.38100 1.000 33.85823 103 GLU A C 1
ATOM 729 O O . GLU A 1 103 ? 3.52800 -9.81700 -27.68000 1.000 31.48239 103 GLU A O 1
ATOM 731 N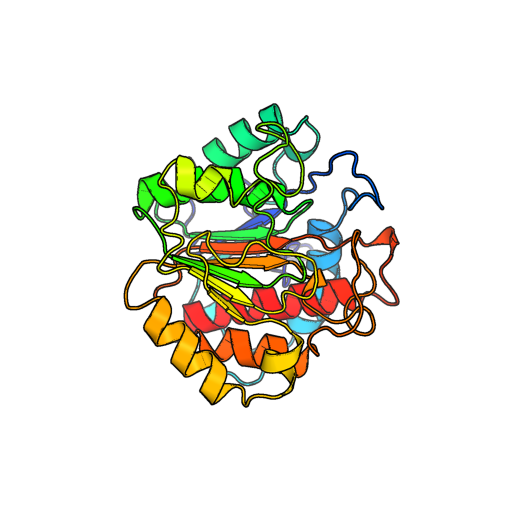 N . LYS A 1 104 ? 3.70500 -11.37700 -29.29900 1.000 35.77164 104 LYS A N 1
ATOM 732 C CA . LYS A 1 104 ? 2.26900 -11.38100 -29.55900 1.000 34.92234 104 LYS A CA 1
ATOM 733 C C . LYS A 1 104 ? 1.49600 -12.02200 -28.41400 1.000 31.69489 104 LYS A C 1
ATOM 734 O O . LYS A 1 104 ? 0.41400 -11.55200 -28.04800 1.000 30.14103 104 LYS A O 1
ATOM 740 N N . LEU A 1 105 ? 2.04100 -13.07800 -27.82800 1.000 30.76166 105 LEU A N 1
ATOM 741 C CA . LEU A 1 105 ? 1.30400 -13.74500 -26.73200 1.000 30.42757 105 LEU A CA 1
ATOM 742 C C . LEU A 1 105 ? 1.23900 -12.81400 -25.52900 1.000 29.29812 105 LEU A C 1
ATOM 743 O O . LEU A 1 105 ? 0.21100 -12.72500 -24.93400 1.000 27.36615 105 LEU A O 1
ATOM 748 N N . GLN A 1 106 ? 2.34500 -12.15900 -25.19700 1.000 30.49998 106 GLN A N 1
ATOM 749 C CA . GLN A 1 106 ? 2.30000 -11.25500 -24.05600 1.000 29.96548 106 GLN A CA 1
ATOM 750 C C . GLN A 1 106 ? 1.32000 -10.11600 -24.31100 1.000 29.99265 106 GLN A C 1
ATOM 751 O O . GLN A 1 106 ? 0.59300 -9.69200 -23.40500 1.000 31.45791 106 GLN A O 1
ATOM 757 N N . ALA A 1 107 ? 1.27500 -9.62200 -25.54800 1.000 32.24677 107 ALA A N 1
ATOM 758 C CA . ALA A 1 107 ? 0.32800 -8.56300 -25.88700 1.000 29.60115 107 ALA A CA 1
ATOM 759 C C . ALA A 1 107 ? -1.10700 -9.05400 -25.75300 1.000 32.15615 107 ALA A C 1
ATOM 760 O O . ALA A 1 107 ? -1.95900 -8.36800 -25.17800 1.000 35.00969 107 ALA A O 1
ATOM 762 N N . HIS A 1 108 ? -1.38400 -10.25600 -26.27200 1.000 29.48996 108 HIS A N 1
ATOM 763 C CA . HIS A 1 108 ? -2.70100 -10.86600 -26.12100 1.000 28.91342 108 HIS A CA 1
ATOM 764 C C . HIS A 1 108 ? -3.07500 -10.99100 -24.65200 1.000 28.90520 108 HIS A C 1
ATOM 765 O O . HIS A 1 108 ? -4.17400 -10.60400 -24.23600 1.000 27.31545 108 HIS A O 1
ATOM 772 N N . ALA A 1 109 ? -2.14800 -11.50100 -23.84500 1.000 30.75668 109 ALA A N 1
ATOM 773 C CA . ALA A 1 109 ? -2.41800 -11.73300 -22.43100 1.000 27.86522 109 ALA A CA 1
ATOM 774 C C . ALA A 1 109 ? -2.62700 -10.42300 -21.67800 1.000 29.16268 109 ALA A C 1
ATOM 775 O O . ALA A 1 109 ? -3.57000 -10.29700 -20.88900 1.000 30.74015 109 ALA A O 1
ATOM 777 N N . GLU A 1 110 ? -1.75800 -9.43300 -21.90200 1.000 29.16044 110 GLU A N 1
ATOM 778 C CA . GLU A 1 110 ? -1.93600 -8.15900 -21.21600 1.000 29.29730 110 GLU A CA 1
ATOM 779 C C . GLU A 1 110 ? -3.29700 -7.55600 -21.52200 1.000 30.39217 110 GLU A C 1
ATOM 780 O O . GLU A 1 110 ? -3.96100 -7.02900 -20.62300 1.000 31.01296 110 GLU A O 1
ATOM 786 N N . LYS A 1 111 ? -3.73600 -7.64000 -22.78200 1.000 29.85712 111 LYS A N 1
ATOM 787 C CA . LYS A 1 111 ? -5.02800 -7.06700 -23.14900 1.000 32.29872 111 LYS A CA 1
ATOM 788 C C . LYS A 1 111 ? -6.16800 -7.76700 -22.42200 1.000 33.11320 111 LYS A C 1
ATOM 789 O O . LYS A 1 111 ? -7.11900 -7.11500 -21.97900 1.000 30.22142 111 LYS A O 1
ATOM 795 N N . LEU A 1 112 ? -6.08700 -9.09800 -22.27600 1.000 28.24395 112 LEU A N 1
ATOM 796 C CA . LEU A 1 112 ? -7.12300 -9.82500 -21.55300 1.000 28.25521 112 LEU A CA 1
ATOM 797 C C . LEU A 1 112 ? -7.08500 -9.52000 -20.06000 1.000 29.64485 112 LEU A C 1
ATOM 798 O O . LEU A 1 112 ? -8.13100 -9.31900 -19.43500 1.000 30.44636 112 LEU A O 1
ATOM 803 N N . LEU A 1 113 ? -5.89100 -9.52000 -19.45500 1.000 30.39278 113 LEU A N 1
ATOM 804 C CA . LEU A 1 113 ? -5.82500 -9.32400 -18.00900 1.000 30.19416 113 LEU A CA 1
ATOM 805 C C . LEU A 1 113 ? -6.24200 -7.90700 -17.63900 1.000 31.18807 113 LEU A C 1
ATOM 806 O O . LEU A 1 113 ? -6.94300 -7.69900 -16.64100 1.000 30.25263 113 LEU A O 1
ATOM 811 N N . ALA A 1 114 ? -5.82100 -6.92600 -18.44100 1.000 30.73355 114 ALA A N 1
ATOM 812 C CA . ALA A 1 114 ? -6.23500 -5.54500 -18.21200 1.000 35.02512 114 ALA A CA 1
ATOM 813 C C . ALA A 1 114 ? -7.74700 -5.40700 -18.26500 1.000 37.17211 114 ALA A C 1
ATOM 814 O O . ALA A 1 114 ? -8.32200 -4.56800 -17.56000 1.000 37.51559 114 ALA A O 1
ATOM 816 N N . ALA A 1 115 ? -8.40900 -6.22600 -19.08300 1.000 34.23069 115 ALA A N 1
ATOM 817 C CA . ALA A 1 115 ? -9.86100 -6.17400 -19.19900 1.000 35.30741 115 ALA A CA 1
ATOM 818 C C . ALA A 1 115 ? -10.57500 -6.91400 -18.08000 1.000 34.60400 115 ALA A C 1
ATOM 819 O O . ALA A 1 115 ? -11.81300 -6.90600 -18.04500 1.000 34.47202 115 ALA A O 1
ATOM 821 N N . GLY A 1 116 ? -9.83600 -7.53600 -17.16700 1.000 33.20691 116 GLY A N 1
ATOM 822 C CA . GLY A 1 116 ? -10.42100 -8.29700 -16.08700 1.000 33.20385 116 GLY A CA 1
ATOM 823 C C . GLY A 1 116 ? -10.70500 -9.75500 -16.39700 1.000 33.03534 116 GLY A C 1
ATOM 824 O O . GLY A 1 116 ? -11.35200 -10.42400 -15.58000 1.000 36.34170 116 GLY A O 1
ATOM 825 N N . LYS A 1 117 ? -10.28500 -10.25100 -17.56100 1.000 31.78855 117 LYS A N 1
ATOM 826 C CA . LYS A 1 117 ? -10.40300 -11.66700 -17.88400 1.000 31.93214 117 LYS A CA 1
ATOM 827 C C . LYS A 1 117 ? -9.24800 -12.43300 -17.26000 1.000 34.86766 117 LYS A C 1
ATOM 828 O O . LYS A 1 117 ? -8.18400 -11.87600 -16.98200 1.000 32.09207 117 LYS A O 1
ATOM 834 N N . ARG A 1 118 ? -9.45600 -13.73200 -17.06600 1.000 32.25583 118 ARG A N 1
ATOM 835 C CA . ARG A 1 118 ? -8.37400 -14.62300 -16.68300 1.000 30.77003 118 ARG A CA 1
ATOM 836 C C . ARG A 1 118 ? -8.21100 -15.69900 -17.74900 1.000 28.52808 118 ARG A C 1
ATOM 837 O O . ARG A 1 118 ? -9.06900 -15.87900 -18.61600 1.000 27.12269 118 ARG A O 1
ATOM 845 N N . MET A 1 119 ? -7.07200 -16.39400 -17.70600 1.000 26.63262 119 MET A N 1
ATOM 846 C CA . MET A 1 119 ? -6.61500 -17.18000 -18.84000 1.000 27.24619 119 MET A CA 1
ATOM 847 C C . MET A 1 119 ? -6.33200 -18.62100 -18.44600 1.000 28.86945 119 MET A C 1
ATOM 848 O O . MET A 1 119 ? -5.64900 -18.87900 -17.45200 1.000 28.35380 119 MET A O 1
ATOM 853 N N . LEU A 1 120 ? -6.85600 -19.54000 -19.24600 1.000 27.30922 120 LEU A N 1
ATOM 854 C CA . LEU A 1 120 ? -6.40800 -20.92600 -19.32800 1.000 23.27851 120 LEU A CA 1
ATOM 855 C C . LEU A 1 120 ? -5.82800 -21.10200 -20.72100 1.000 23.94594 120 LEU A C 1
ATOM 856 O O . LEU A 1 120 ? -6.54200 -20.94100 -21.71000 1.000 25.90148 120 LEU A O 1
ATOM 861 N N . SER A 1 121 ? -4.53600 -21.40100 -20.81300 1.000 24.76968 121 SER A N 1
ATOM 862 C CA . SER A 1 121 ? -3.87100 -21.47000 -22.10600 1.000 23.81902 121 SER A CA 1
ATOM 863 C C . SER A 1 121 ? -3.33600 -22.87900 -22.34200 1.000 27.52579 121 SER A C 1
ATOM 864 O O . SER A 1 121 ? -2.93800 -23.56200 -21.39900 1.000 25.82395 121 SER A O 1
ATOM 867 N N . PHE A 1 122 ? -3.32200 -23.28100 -23.60100 1.000 24.11165 122 PHE A N 1
ATOM 868 C CA . PHE A 1 122 ? -2.81800 -24.61400 -23.97500 1.000 27.44288 122 PHE A CA 1
ATOM 869 C C . PHE A 1 122 ? -1.62900 -24.47800 -24.91600 1.000 27.87074 122 PHE A C 1
ATOM 870 O O . PHE A 1 122 ? -1.71800 -23.74700 -25.84800 1.000 29.76372 122 PHE A O 1
ATOM 878 N N . GLY A 1 123 ? -0.54200 -25.16700 -24.60400 1.000 28.78821 123 GLY A N 1
ATOM 879 C CA . GLY A 1 123 ? 0.63000 -25.27600 -25.48200 1.000 28.25810 123 GLY A CA 1
ATOM 880 C C . GLY A 1 123 ? 0.49500 -26.49900 -26.38000 1.000 29.29013 123 GLY A C 1
ATOM 881 O O . GLY A 1 123 ? -0.50400 -27.15400 -26.30400 1.000 32.61652 123 GLY A O 1
ATOM 882 N N . GLY A 1 124 ? 1.48200 -26.79200 -27.21600 1.000 29.36440 124 GLY A N 1
ATOM 883 C CA . GLY A 1 124 ? 2.63200 -25.92400 -27.45800 1.000 29.11925 124 GLY A CA 1
ATOM 884 C C . GLY A 1 124 ? 3.77300 -26.21700 -26.51200 1.000 30.82330 124 GLY A C 1
ATOM 885 O O . GLY A 1 124 ? 3.56300 -26.74200 -25.44700 1.000 28.00356 124 GLY A O 1
ATOM 886 N N . ASP A 1 125 ? 4.95800 -25.77300 -26.88700 1.000 28.58344 125 ASP A N 1
ATOM 887 C CA . ASP A 1 125 ? 6.16200 -25.94200 -26.05000 1.000 30.93182 125 ASP A CA 1
ATOM 888 C C . ASP A 1 125 ? 5.94900 -25.17600 -24.74300 1.000 29.73349 125 ASP A C 1
ATOM 889 O O . ASP A 1 125 ? 5.35100 -24.10600 -24.75500 1.000 27.66553 125 ASP A O 1
ATOM 894 N N . HIS A 1 126 ? 6.63100 -25.59400 -23.68000 1.000 27.27127 126 HIS A N 1
ATOM 895 C CA . HIS A 1 126 ? 6.55700 -24.97500 -22.32700 1.000 26.02093 126 HIS A CA 1
ATOM 896 C C . HIS A 1 126 ? 7.05600 -23.52000 -22.31300 1.000 29.96425 126 HIS A C 1
ATOM 897 O O . HIS A 1 126 ? 6.66400 -22.78900 -21.43300 1.000 27.21652 126 HIS A O 1
ATOM 904 N N . PHE A 1 127 ? 7.76200 -23.14300 -23.37600 1.000 26.75079 127 PHE A N 1
ATOM 905 C CA . PHE A 1 127 ? 8.31400 -21.77300 -23.51000 1.000 29.51390 127 PHE A CA 1
ATOM 906 C C . PHE A 1 127 ? 7.18100 -20.75500 -23.52800 1.000 27.78290 127 PHE A C 1
ATOM 907 O O . PHE A 1 127 ? 7.37900 -19.65200 -23.09100 1.000 26.86176 127 PHE A O 1
ATOM 915 N N . VAL A 1 128 ? 5.97400 -21.19100 -23.88900 1.000 26.91034 128 VAL A N 1
ATOM 916 C CA . VAL A 1 128 ? 4.79600 -20.27400 -23.93800 1.000 25.66998 128 VAL A CA 1
ATOM 917 C C . VAL A 1 128 ? 4.48700 -19.67700 -22.56100 1.000 27.04825 128 VAL A C 1
ATOM 918 O O . VAL A 1 128 ? 3.92300 -18.62300 -22.52500 1.000 28.08416 128 VAL A O 1
ATOM 922 N N . THR A 1 129 ? 4.77600 -20.39000 -21.48700 1.000 25.23521 129 THR A N 1
ATOM 923 C CA . THR A 1 129 ? 4.57700 -19.89500 -20.11900 1.000 26.46847 129 THR A CA 1
ATOM 924 C C . THR A 1 129 ? 5.40800 -18.63300 -19.82600 1.000 26.09061 129 THR A C 1
ATOM 925 O O . THR A 1 129 ? 4.96100 -17.87200 -19.00400 1.000 25.69991 129 THR A O 1
ATOM 929 N N . LEU A 1 130 ? 6.57500 -18.43300 -20.44800 1.000 25.66679 130 LEU A N 1
ATOM 930 C CA . LEU A 1 130 ? 7.34200 -17.24100 -20.08400 1.000 27.12410 130 LEU A CA 1
ATOM 931 C C . LEU A 1 130 ? 6.62200 -15.95800 -20.49700 1.000 27.58356 130 LEU A C 1
ATOM 932 O O . LEU A 1 130 ? 6.40000 -15.09900 -19.62800 1.000 26.99301 130 LEU A O 1
ATOM 937 N N . PRO A 1 131 ? 6.21300 -15.77000 -21.76200 1.000 28.27646 131 PRO A N 1
ATOM 938 C CA . PRO A 1 131 ? 5.38800 -14.58500 -22.06600 1.000 30.68415 131 PRO A CA 1
ATOM 939 C C . PRO A 1 131 ? 4.12500 -14.48500 -21.23300 1.000 28.54284 131 PRO A C 1
ATOM 940 O O . PRO A 1 131 ? 3.70200 -13.37100 -20.89400 1.000 26.48824 131 PRO A O 1
ATOM 944 N N . LEU A 1 132 ? 3.47600 -15.60400 -20.91200 1.000 25.92717 132 LEU A N 1
ATOM 945 C CA . LEU A 1 132 ? 2.29500 -15.51700 -20.05900 1.000 26.59487 132 LEU A CA 1
ATOM 946 C C . LEU A 1 132 ? 2.65700 -14.97100 -18.67900 1.000 26.05080 132 LEU A C 1
ATOM 947 O O . LEU A 1 132 ? 1.93300 -14.13700 -18.12400 1.000 28.65458 132 LEU A O 1
ATOM 952 N N . LEU A 1 133 ? 3.78500 -15.41800 -18.11300 1.000 24.99921 133 LEU A N 1
ATOM 953 C CA . LEU A 1 133 ? 4.18100 -14.93700 -16.79000 1.000 26.43314 133 LEU A CA 1
ATOM 954 C C . LEU A 1 133 ? 4.52800 -13.45500 -16.81900 1.000 29.08293 133 LEU A C 1
ATOM 955 O O . LEU A 1 133 ? 4.26200 -12.73100 -15.85100 1.000 27.69301 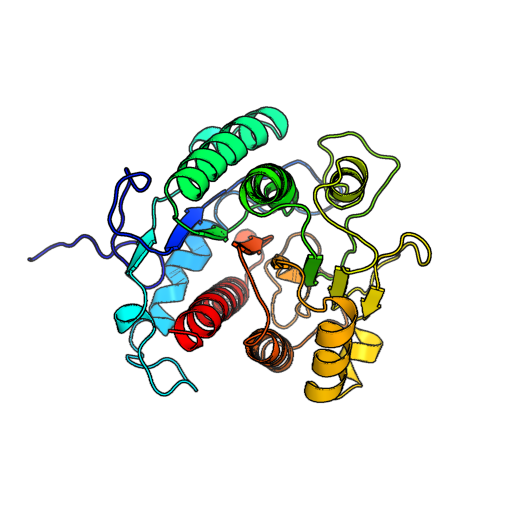133 LEU A O 1
ATOM 960 N N . ARG A 1 134 ? 5.13300 -12.98800 -17.90900 1.000 26.02640 134 ARG A N 1
ATOM 961 C CA . ARG A 1 134 ? 5.43800 -11.56000 -18.01400 1.000 27.02576 134 ARG A CA 1
ATOM 962 C C . ARG A 1 134 ? 4.16400 -10.72700 -17.93900 1.000 29.92675 134 ARG A C 1
ATOM 963 O O . ARG A 1 134 ? 4.09600 -9.73800 -17.20400 1.000 29.25806 134 ARG A O 1
ATOM 971 N N . ALA A 1 135 ? 3.12400 -11.14000 -18.66500 1.000 30.22712 135 ALA A N 1
ATOM 972 C CA . ALA A 1 135 ? 1.86400 -10.41100 -18.62700 1.000 27.05068 135 ALA A CA 1
ATOM 973 C C . ALA A 1 135 ? 1.17700 -10.56000 -17.27500 1.000 31.18894 135 ALA A C 1
ATOM 974 O O . ALA A 1 135 ? 0.59000 -9.59900 -16.76100 1.000 31.54904 135 ALA A O 1
ATOM 976 N N . HIS A 1 136 ? 1.22700 -11.75900 -16.68300 1.000 29.10509 136 HIS A N 1
ATOM 977 C CA . HIS A 1 136 ? 0.54000 -11.96400 -15.41000 1.000 27.01433 136 HIS A CA 1
ATOM 978 C C . HIS A 1 136 ? 1.18400 -11.16400 -14.28200 1.000 28.73169 136 HIS A C 1
ATOM 979 O O . HIS A 1 136 ? 0.47700 -10.62400 -13.42400 1.000 32.05089 136 HIS A O 1
ATOM 986 N N . ALA A 1 137 ? 2.50500 -11.06600 -14.27800 1.000 27.94247 137 ALA A N 1
ATOM 987 C CA . ALA A 1 137 ? 3.22400 -10.30900 -13.22800 1.000 29.01611 137 ALA A CA 1
ATOM 988 C C . ALA A 1 137 ? 2.81600 -8.83500 -13.28200 1.000 33.12014 137 ALA A C 1
ATOM 989 O O . ALA A 1 137 ? 2.70300 -8.22000 -12.24600 1.000 30.43434 137 ALA A O 1
ATOM 991 N N . LYS A 1 138 ? 2.60000 -8.31200 -14.48000 1.000 32.76358 138 LYS A N 1
ATOM 992 C CA . LYS A 1 138 ? 2.18500 -6.92000 -14.61700 1.000 36.72917 138 LYS A CA 1
ATOM 993 C C . LYS A 1 138 ? 0.84300 -6.66800 -13.94500 1.000 35.88307 138 LYS A C 1
ATOM 994 O O . LYS A 1 138 ? 0.62300 -5.60400 -13.35500 1.000 37.80594 138 LYS A O 1
ATOM 1000 N N . HIS A 1 139 ? -0.07300 -7.62300 -14.02800 1.000 32.93360 139 HIS A N 1
ATOM 1001 C CA . HIS A 1 139 ? -1.41300 -7.38900 -13.51100 1.000 35.15250 139 HIS A CA 1
ATOM 1002 C C . HIS A 1 139 ? -1.55500 -7.83400 -12.06000 1.000 38.25940 139 HIS A C 1
ATOM 1003 O O . HIS A 1 139 ? -2.19800 -7.14200 -11.26300 1.000 36.51179 139 HIS A O 1
ATOM 1010 N N . PHE A 1 140 ? -0.94800 -8.97000 -11.69500 1.000 33.62877 140 PHE A N 1
ATOM 1011 C CA . PHE A 1 140 ? -1.12700 -9.55600 -10.37800 1.000 31.81130 140 PHE A CA 1
ATOM 1012 C C . PHE A 1 140 ? 0.05400 -9.35200 -9.43300 1.000 33.09066 140 PHE A C 1
ATOM 1013 O O . PHE A 1 140 ? -0.07600 -9.65000 -8.23700 1.000 33.47598 140 PHE A O 1
ATOM 1021 N N . GLY A 1 141 ? 1.19200 -8.90500 -9.94500 1.000 31.06677 141 GLY A N 1
ATOM 1022 C CA . GLY A 1 141 ? 2.38500 -8.77300 -9.09500 1.000 31.43249 141 GLY A CA 1
ATOM 1023 C C . GLY A 1 141 ? 3.20900 -10.04900 -9.11600 1.000 33.60468 141 GLY A C 1
ATOM 1024 O O . GLY A 1 141 ? 2.80200 -10.98300 -9.76000 1.000 32.63202 141 GLY A O 1
ATOM 1025 N N . LYS A 1 142 ? 4.35100 -10.07400 -8.44300 1.000 30.45613 142 LYS A N 1
ATOM 1026 C CA . LYS A 1 142 ? 5.20500 -11.28300 -8.44400 1.000 29.42337 142 LYS A CA 1
ATOM 1027 C C . LYS A 1 142 ? 4.38500 -12.45900 -7.91300 1.000 33.62388 142 LYS A C 1
ATOM 1028 O O . LYS A 1 142 ? 3.76700 -12.31600 -6.88300 1.000 33.21458 142 LYS A O 1
ATOM 1034 N N . MET A 1 143 ? 4.49300 -13.60500 -8.56800 1.000 30.88942 143 MET A N 1
ATOM 1035 C CA . MET A 1 143 ? 3.66300 -14.75700 -8.25500 1.000 29.50394 143 MET A CA 1
ATOM 1036 C C . MET A 1 143 ? 4.48500 -15.89900 -7.67800 1.000 30.43161 143 MET A C 1
ATOM 1037 O O . MET A 1 143 ? 5.70700 -15.96900 -7.83600 1.000 28.97353 143 MET A O 1
ATOM 1042 N N . ALA A 1 144 ? 3.78000 -16.79000 -6.99100 1.000 27.56937 144 ALA A N 1
ATOM 1043 C CA . ALA A 1 144 ? 4.29300 -18.11200 -6.68100 1.000 29.01813 144 ALA A CA 1
ATOM 1044 C C . ALA A 1 144 ? 3.95800 -19.02500 -7.84900 1.000 28.03396 144 ALA A C 1
ATOM 1045 O O . ALA A 1 144 ? 2.84800 -18.97000 -8.39200 1.000 27.57630 144 ALA A O 1
ATOM 1047 N N . LEU A 1 145 ? 4.92600 -19.83400 -8.26100 1.000 28.26451 145 LEU A N 1
ATOM 1048 C CA . LEU A 1 145 ? 4.72100 -20.77100 -9.35600 1.000 27.80184 145 LEU A CA 1
ATOM 1049 C C . LEU A 1 145 ? 4.42300 -22.14200 -8.76900 1.000 28.31905 145 LEU A C 1
ATOM 1050 O O . LEU A 1 145 ? 5.15800 -22.62000 -7.89800 1.000 23.57076 145 LEU A O 1
ATOM 1055 N N . VAL A 1 146 ? 3.32700 -22.75400 -9.21200 1.000 25.07594 146 VAL A N 1
ATOM 1056 C CA . VAL A 1 146 ? 3.07500 -24.17200 -8.97800 1.000 23.53012 146 VAL A CA 1
ATOM 1057 C C . VAL A 1 146 ? 3.24700 -24.86900 -10.31800 1.000 26.96487 146 VAL A C 1
ATOM 1058 O O . VAL A 1 146 ? 2.48200 -24.62000 -11.25600 1.000 24.56282 146 VAL A O 1
ATOM 1062 N N . HIS A 1 147 ? 4.24300 -25.75200 -10.39400 1.000 23.01380 147 HIS A N 1
ATOM 1063 C CA . HIS A 1 147 ? 4.82300 -26.22800 -11.64700 1.000 25.27467 147 HIS A CA 1
ATOM 1064 C C . HIS A 1 147 ? 4.85100 -27.75300 -11.60400 1.000 23.46604 147 HIS A C 1
ATOM 1065 O O . HIS A 1 147 ? 5.60800 -28.33000 -10.81800 1.000 24.05391 147 HIS A O 1
ATOM 1072 N N . PHE A 1 148 ? 4.01700 -28.41000 -12.42100 1.000 23.37921 148 PHE A N 1
ATOM 1073 C CA . PHE A 1 148 ? 4.07100 -29.86800 -12.58900 1.000 22.86809 148 PHE A CA 1
ATOM 1074 C C . PHE A 1 148 ? 4.88600 -30.20200 -13.83400 1.000 22.67131 148 PHE A C 1
ATOM 1075 O O . PHE A 1 148 ? 4.58500 -29.70000 -14.92300 1.000 24.09850 148 PHE A O 1
ATOM 1083 N N . ASP A 1 149 ? 5.88400 -31.07800 -13.68500 1.000 22.26117 149 ASP A N 1
ATOM 1084 C CA . ASP A 1 149 ? 6.82900 -31.33100 -14.76700 1.000 22.47630 149 ASP A CA 1
ATOM 1085 C C . ASP A 1 149 ? 7.73600 -32.47900 -14.34600 1.000 22.19716 149 ASP A C 1
ATOM 1086 O O . ASP A 1 149 ? 7.96000 -32.70000 -13.15400 1.000 23.52844 149 ASP A O 1
ATOM 1091 N N . ALA A 1 150 ? 8.28600 -33.18700 -15.33200 1.000 21.09677 150 ALA A N 1
ATOM 1092 C CA . ALA A 1 150 ? 9.44700 -34.03600 -15.05200 1.000 22.11574 150 ALA A CA 1
ATOM 1093 C C . ALA A 1 150 ? 10.75500 -33.25900 -15.06600 1.000 23.20065 150 ALA A C 1
ATOM 1094 O O . ALA A 1 150 ? 11.78900 -33.80700 -14.65200 1.000 23.68784 150 ALA A O 1
ATOM 1096 N N . HIS A 1 151 ? 10.72200 -32.01300 -15.53500 1.000 24.12288 151 HIS A N 1
ATOM 1097 C CA . HIS A 1 151 ? 11.88300 -31.15500 -15.75300 1.000 25.49286 151 HIS A CA 1
ATOM 1098 C C . HIS A 1 151 ? 11.70300 -29.83700 -15.01600 1.000 25.96086 151 HIS A C 1
ATOM 1099 O O . HIS A 1 151 ? 10.60600 -29.27900 -15.00600 1.000 25.46817 151 HIS A O 1
ATOM 1106 N N . THR A 1 152 ? 12.78700 -29.30600 -14.43500 1.000 24.86024 152 THR A N 1
ATOM 1107 C CA . THR A 1 152 ? 12.67600 -28.02900 -13.72500 1.000 26.92983 152 THR A CA 1
ATOM 1108 C C . THR A 1 152 ? 12.69000 -26.81600 -14.64600 1.000 27.59844 152 THR A C 1
ATOM 1109 O O . THR A 1 152 ? 12.18900 -25.75900 -14.25000 1.000 26.13096 152 THR A O 1
ATOM 1113 N N . ASP A 1 153 ? 13.25900 -26.93000 -15.84600 1.000 27.02027 153 ASP A N 1
ATOM 1114 C CA . ASP A 1 153 ? 13.27700 -25.82700 -16.81000 1.000 31.12734 153 ASP A CA 1
ATOM 1115 C C . ASP A 1 153 ? 13.90500 -24.57300 -16.20100 1.000 30.46923 153 ASP A C 1
ATOM 1116 O O . ASP A 1 153 ? 13.40400 -23.45900 -16.36500 1.000 32.88685 153 ASP A O 1
ATOM 1121 N N . THR A 1 154 ? 15.02700 -24.76200 -15.51400 1.000 29.08334 154 THR A N 1
ATOM 1122 C CA . THR A 1 154 ? 15.77300 -23.64300 -14.88900 1.000 31.10868 154 THR A CA 1
ATOM 1123 C C . THR A 1 154 ? 17.17900 -23.56600 -15.48300 1.000 36.24443 154 THR A C 1
ATOM 1124 O O . THR A 1 154 ? 18.03900 -23.02500 -14.82400 1.000 36.16774 154 THR A O 1
ATOM 1128 N N . TYR A 1 155 ? 17.35800 -24.02400 -16.72300 1.000 36.08475 155 TYR A N 1
ATOM 1129 C CA . TYR A 1 155 ? 18.70500 -24.03300 -17.33900 1.000 39.36846 155 TYR A CA 1
ATOM 1130 C C . TYR A 1 155 ? 19.22500 -22.59800 -17.36900 1.000 44.77699 155 TYR A C 1
ATOM 1131 O O . TYR A 1 155 ? 18.54500 -21.72700 -17.87200 1.000 42.61037 155 TYR A O 1
ATOM 1140 N N . ALA A 1 156 ? 20.45400 -22.40500 -16.91200 1.000 45.52175 156 ALA A N 1
ATOM 1141 C CA . ALA A 1 156 ? 20.98500 -21.03700 -16.75800 1.000 46.54794 156 ALA A CA 1
ATOM 1142 C C . ALA A 1 156 ? 22.11900 -20.77200 -17.73400 1.000 50.89295 156 ALA A C 1
ATOM 1143 O O . ALA A 1 156 ? 22.67700 -19.68300 -17.67700 1.000 51.42657 156 ALA A O 1
ATOM 1145 N N . ASN A 1 157 ? 22.41100 -21.72200 -18.61300 1.000 52.20286 157 ASN A N 1
ATOM 1146 C CA . ASN A 1 157 ? 23.57300 -21.50600 -19.50800 1.000 56.16747 157 ASN A CA 1
ATOM 1147 C C . ASN A 1 157 ? 23.15800 -21.43900 -20.97700 1.000 57.30011 157 ASN A C 1
ATOM 1148 O O . ASN A 1 157 ? 24.04500 -21.34800 -21.80400 1.000 64.45662 157 ASN A O 1
ATOM 1150 N N . GLY A 1 158 ? 21.86800 -21.48300 -21.28100 1.000 54.44990 158 GLY A N 1
ATOM 1151 C CA . GLY A 1 158 ? 21.42400 -21.36100 -22.68300 1.000 55.94504 158 GLY A CA 1
ATOM 1152 C C . GLY A 1 158 ? 21.03300 -19.93000 -22.99300 1.000 58.61277 158 GLY A C 1
ATOM 1153 O O . GLY A 1 158 ? 21.26400 -19.07600 -22.14900 1.000 60.58155 158 GLY A O 1
ATOM 1154 N N . CYS A 1 159 ? 20.52700 -19.63900 -24.19900 1.000 55.44900 159 CYS A N 1
ATOM 1155 C CA A CYS A 1 159 ? 20.03900 -18.25200 -24.51300 0.500 52.42715 159 CYS A CA 1
ATOM 1156 C CA B CYS A 1 159 ? 20.02800 -18.25700 -24.53200 0.500 52.42889 159 CYS A CA 1
ATOM 1157 C C . CYS A 1 159 ? 18.59400 -17.86600 -24.02800 1.000 49.49094 159 CYS A C 1
ATOM 1158 O O . CYS A 1 159 ? 17.66900 -18.64200 -23.45600 1.000 46.01738 159 CYS A O 1
ATOM 1163 N N . GLU A 1 160 ? 18.27400 -16.61200 -24.32700 1.000 52.23220 160 GLU A N 1
ATOM 1164 C CA . GLU A 1 160 ? 17.04600 -16.01900 -23.72900 1.000 49.31095 160 GLU A CA 1
ATOM 1165 C C . GLU A 1 160 ? 15.78600 -16.70200 -24.28600 1.000 46.19214 160 GLU A C 1
ATOM 1166 O O . GLU A 1 160 ? 14.77000 -16.68900 -23.59800 1.000 43.77004 160 GLU A O 1
ATOM 1172 N N . PHE A 1 161 ? 15.87100 -17.26100 -25.49400 1.000 43.62843 161 PHE A N 1
ATOM 1173 C CA . PHE A 1 161 ? 14.71700 -17.91900 -26.15500 1.000 43.95336 161 PHE A CA 1
ATOM 1174 C C . PHE A 1 161 ? 14.87400 -19.43400 -26.25200 1.000 43.56718 161 PHE A C 1
ATOM 1175 O O . PHE A 1 161 ? 14.20100 -20.02200 -27.07900 1.000 46.78544 161 PHE A O 1
ATOM 1183 N N . ASP A 1 162 ? 15.76800 -20.02100 -25.47500 1.000 40.27959 162 ASP A N 1
ATOM 1184 C CA . ASP A 1 162 ? 15.96900 -21.48500 -25.55000 1.000 41.64013 162 ASP A CA 1
ATOM 1185 C C . ASP A 1 162 ? 14.91500 -22.25200 -24.74900 1.000 39.46657 162 ASP A C 1
ATOM 1186 O O . ASP A 1 162 ? 14.52000 -21.81500 -23.67600 1.000 35.34759 162 ASP A O 1
ATOM 1191 N N . HIS A 1 163 ? 14.60300 -23.44600 -25.23600 1.000 41.76296 163 HIS A N 1
ATOM 1192 C CA . HIS A 1 163 ? 13.70700 -24.41400 -24.56500 1.000 39.10793 163 HIS A CA 1
ATOM 1193 C C . HIS A 1 163 ? 14.31900 -24.77300 -23.20800 1.000 35.52586 163 HIS A C 1
ATOM 1194 O O . HIS A 1 163 ? 15.52400 -24.94000 -23.12100 1.000 38.34890 163 HIS A O 1
ATOM 1201 N N . GLY A 1 164 ? 13.50000 -24.83500 -22.17500 1.000 33.81804 164 GLY A N 1
ATOM 1202 C CA . GLY A 1 164 ? 14.00200 -25.28300 -20.88700 1.000 33.00241 164 GLY A CA 1
ATOM 1203 C C . GLY A 1 164 ? 14.68200 -24.24100 -20.02600 1.000 33.68816 164 GLY A C 1
ATOM 1204 O O . GLY A 1 164 ? 15.30600 -24.61100 -19.02400 1.000 34.68650 164 GLY A O 1
ATOM 1205 N N . THR A 1 165 ? 14.58600 -22.95500 -20.37600 1.000 34.00116 165 THR A N 1
ATOM 1206 C CA . THR A 1 165 ? 15.21500 -21.87300 -19.62300 1.000 34.88024 165 THR A CA 1
ATOM 1207 C C . THR A 1 165 ? 14.21700 -20.94700 -18.94000 1.000 31.69227 165 THR A C 1
ATOM 1208 O O . THR A 1 165 ? 14.64200 -19.98100 -18.28800 1.000 31.29237 165 THR A O 1
ATOM 1212 N N . MET A 1 166 ? 12.91000 -21.20200 -19.08500 1.000 30.37580 166 MET A N 1
ATOM 1213 C CA . MET A 1 166 ? 11.89900 -20.21300 -18.70400 1.000 31.12353 166 MET A CA 1
ATOM 1214 C C . MET A 1 166 ? 11.97600 -19.85000 -17.22900 1.000 28.73347 166 MET A C 1
ATOM 1215 O O . MET A 1 166 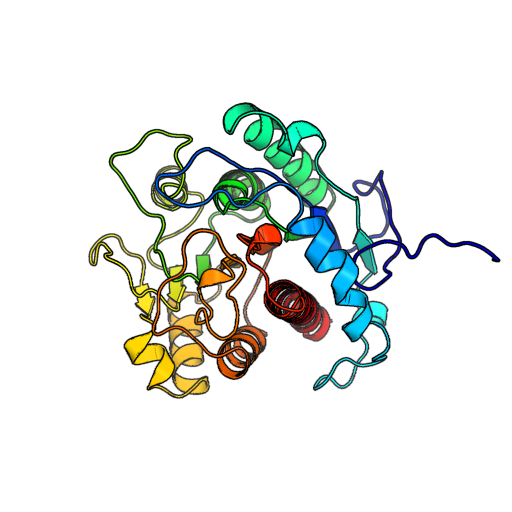? 11.69700 -18.70600 -16.84900 1.000 29.03119 166 MET A O 1
ATOM 1220 N N . PHE A 1 167 ? 12.28600 -20.81700 -16.37300 1.000 27.64873 167 PHE A N 1
ATOM 1221 C CA . PHE A 1 167 ? 12.23700 -20.58000 -14.93800 1.000 28.92892 167 PHE A CA 1
ATOM 1222 C C . PHE A 1 167 ? 13.62100 -20.31100 -14.35700 1.000 30.49018 167 PHE A C 1
ATOM 1223 O O . PHE A 1 167 ? 13.79100 -20.29900 -13.13300 1.000 30.34851 167 PHE A O 1
ATOM 1231 N N . TYR A 1 168 ? 14.60900 -20.08800 -15.22300 1.000 28.66669 168 TYR A N 1
ATOM 1232 C CA . TYR A 1 168 ? 15.75300 -19.24800 -14.87200 1.000 32.66546 168 TYR A CA 1
ATOM 1233 C C . TYR A 1 168 ? 15.44400 -17.77600 -15.13700 1.000 34.47898 168 TYR A C 1
ATOM 1234 O O . TYR A 1 168 ? 15.66200 -16.91600 -14.27400 1.000 31.48104 168 TYR A O 1
ATOM 1243 N N . THR A 1 169 ? 14.89300 -17.48100 -16.31900 1.000 28.05480 169 THR A N 1
ATOM 1244 C CA . THR A 1 169 ? 14.59900 -16.10700 -16.72100 1.000 30.54058 169 THR A CA 1
ATOM 1245 C C . THR A 1 169 ? 13.52400 -15.46700 -15.84500 1.000 33.83723 169 THR A C 1
ATOM 1246 O O . THR A 1 169 ? 13.65100 -14.30100 -15.44700 1.000 33.27028 169 THR A O 1
ATOM 1250 N N . ALA A 1 170 ? 12.45300 -16.19500 -15.56100 1.000 29.69948 170 ALA A N 1
ATOM 1251 C CA . ALA A 1 170 ? 11.31100 -15.63500 -14.80900 1.000 29.45003 170 ALA A CA 1
ATOM 1252 C C . ALA A 1 170 ? 11.73800 -15.08100 -13.44600 1.000 30.86612 170 ALA A C 1
ATOM 1253 O O . ALA A 1 170 ? 11.40400 -13.97800 -13.15600 1.000 31.25861 170 ALA A O 1
ATOM 1255 N N . PRO A 1 171 ? 12.47300 -15.82000 -12.60700 1.000 30.32720 171 PRO A N 1
ATOM 1256 C CA . PRO A 1 171 ? 12.92000 -15.28300 -11.33000 1.000 33.09026 171 PRO A CA 1
ATOM 1257 C C . PRO A 1 171 ? 13.85400 -14.07900 -11.54200 1.000 34.57375 171 PRO A C 1
ATOM 1258 O O . PRO A 1 171 ? 13.77300 -13.15600 -10.81900 1.000 32.56455 171 PRO A O 1
ATOM 1262 N N . LYS A 1 172 ? 14.71300 -14.15100 -12.55200 1.000 33.63284 172 LYS A N 1
ATOM 1263 C CA . LYS A 1 172 ? 15.67000 -13.05700 -12.83100 1.000 35.13432 172 LYS A CA 1
ATOM 1264 C C . LYS A 1 172 ? 14.89700 -11.78300 -13.17100 1.000 39.58259 172 LYS A C 1
ATOM 1265 O O . LYS A 1 172 ? 15.32800 -10.72600 -12.77300 1.000 39.14927 172 LYS A O 1
ATOM 1271 N N . GLU A 1 173 ? 13.78600 -11.89800 -13.88300 1.000 34.08379 173 GLU A N 1
ATOM 1272 C CA . GLU A 1 173 ? 12.98200 -10.73100 -14.21700 1.000 30.42157 173 GLU A CA 1
ATOM 1273 C C . GLU A 1 173 ? 11.99700 -10.36900 -13.11900 1.000 31.45512 173 GLU A C 1
ATOM 1274 O O . GLU A 1 173 ? 11.19600 -9.44600 -13.30300 1.000 33.66074 173 GLU A O 1
ATOM 1280 N N . GLY A 1 174 ? 12.03500 -11.07500 -11.99800 1.000 31.00197 174 GLY A N 1
ATOM 1281 C CA . GLY A 1 174 ? 11.12700 -10.76300 -10.88100 1.000 31.01755 174 GLY A CA 1
ATOM 1282 C C . GLY A 1 174 ? 9.67700 -11.13900 -11.15500 1.000 34.96345 174 GLY A C 1
ATOM 1283 O O . GLY A 1 174 ? 8.80900 -10.61800 -10.46400 1.000 33.38070 174 GLY A O 1
ATOM 1284 N N . LEU A 1 175 ? 9.42400 -12.05900 -12.08500 1.000 30.14322 175 LEU A N 1
ATOM 1285 C CA . LEU A 1 175 ? 8.04100 -12.43700 -12.38900 1.000 28.57368 175 LEU A CA 1
ATOM 1286 C C . LEU A 1 175 ? 7.48300 -13.41300 -11.36900 1.000 29.87626 175 LEU A C 1
ATOM 1287 O O . LEU A 1 175 ? 6.27600 -13.40000 -11.08800 1.000 28.51591 175 LEU A O 1
ATOM 1292 N N . ILE A 1 176 ? 8.33400 -14.28900 -10.83700 1.000 30.09971 176 ILE A N 1
ATOM 1293 C CA . ILE A 1 176 ? 7.93900 -15.23400 -9.81000 1.000 28.12437 176 ILE A CA 1
ATOM 1294 C C . ILE A 1 176 ? 8.94900 -15.16400 -8.67900 1.000 29.78629 176 ILE A C 1
ATOM 1295 O O . ILE A 1 176 ? 10.10700 -14.78200 -8.87300 1.000 27.90327 176 ILE A O 1
ATOM 1300 N N . ASP A 1 177 ? 8.48200 -15.58200 -7.51600 1.000 27.93342 177 ASP A N 1
ATOM 1301 C CA . ASP A 1 177 ? 9.35400 -15.72700 -6.33800 1.000 27.66036 177 ASP A CA 1
ATOM 1302 C C . ASP A 1 177 ? 9.71400 -17.20700 -6.27300 1.000 27.91699 177 ASP A C 1
ATOM 1303 O O . ASP A 1 177 ? 8.87400 -17.97600 -5.89300 1.000 28.44968 177 ASP A O 1
ATOM 1308 N N . PRO A 1 178 ? 10.94900 -17.62000 -6.60500 1.000 27.55512 178 PRO A N 1
ATOM 1309 C CA . PRO A 1 178 ? 11.32800 -19.02800 -6.56500 1.000 27.42364 178 PRO A CA 1
ATOM 1310 C C . PRO A 1 178 ? 11.19600 -19.62800 -5.15700 1.000 30.75314 178 PRO A C 1
ATOM 1311 O O . PRO A 1 178 ? 10.90100 -20.77300 -5.03400 1.000 27.64308 178 PRO A O 1
ATOM 1315 N N . ASN A 1 179 ? 11.49100 -18.82800 -4.14000 1.000 27.18015 179 ASN A N 1
ATOM 1316 C CA . ASN A 1 179 ? 11.41700 -19.25000 -2.72300 1.000 29.33550 179 ASN A CA 1
ATOM 1317 C C . ASN A 1 179 ? 9.99600 -19.64500 -2.31600 1.000 29.92893 179 ASN A C 1
ATOM 1318 O O . ASN A 1 179 ? 9.87300 -20.35000 -1.34400 1.000 33.31115 179 ASN A O 1
ATOM 1323 N N . HIS A 1 180 ? 8.97300 -19.15100 -3.00400 1.000 28.93913 180 HIS A N 1
ATOM 1324 C CA . HIS A 1 180 ? 7.61500 -19.58300 -2.70500 1.000 31.07150 180 HIS A CA 1
ATOM 1325 C C . HIS A 1 180 ? 7.02800 -20.43400 -3.82600 1.000 30.91027 180 HIS A C 1
ATOM 1326 O O . HIS A 1 180 ? 5.80500 -20.58500 -3.91300 1.000 29.20297 180 HIS A O 1
ATOM 1333 N N . SER A 1 181 ? 7.87900 -20.99500 -4.68100 1.000 28.06584 181 SER A N 1
ATOM 1334 C CA . SER A 1 181 ? 7.43900 -21.80900 -5.80400 1.000 28.12367 181 SER A CA 1
ATOM 1335 C C . SER A 1 181 ? 7.79900 -23.26900 -5.56200 1.000 29.17145 181 SER A C 1
ATOM 1336 O O . SER A 1 181 ? 8.77300 -23.57600 -4.87000 1.000 30.79524 181 SER A O 1
ATOM 1339 N N . VAL A 1 182 ? 7.00100 -24.16700 -6.14200 1.000 28.40308 182 VAL A N 1
ATOM 1340 C CA . VAL A 1 182 ? 7.13300 -25.60400 -5.92400 1.000 26.37193 182 VAL A CA 1
ATOM 1341 C C . VAL A 1 182 ? 7.06100 -26.30200 -7.27500 1.000 27.48771 182 VAL A C 1
ATOM 1342 O O . VAL A 1 182 ? 6.27100 -25.91500 -8.14400 1.000 28.43438 182 VAL A O 1
ATOM 1346 N N . GLN A 1 183 ? 7.91800 -27.30400 -7.46700 1.000 28.05176 183 GLN A N 1
ATOM 1347 C CA . GLN A 1 183 ? 8.01500 -28.04700 -8.71800 1.000 25.49899 183 GLN A CA 1
ATOM 1348 C C . GLN A 1 183 ? 7.77900 -29.51700 -8.39200 1.000 26.46297 183 GLN A C 1
ATOM 1349 O O . GLN A 1 183 ? 8.52400 -30.10400 -7.59800 1.000 25.99409 183 GLN A O 1
ATOM 1355 N N . ILE A 1 184 ? 6.74100 -30.10100 -8.99600 1.000 24.65584 184 ILE A N 1
ATOM 1356 C CA . ILE A 1 184 ? 6.15300 -31.36900 -8.56500 1.000 24.58508 184 ILE A CA 1
ATOM 1357 C C . ILE A 1 184 ? 6.29100 -32.38900 -9.68600 1.000 25.21093 184 ILE A C 1
ATOM 1358 O O . ILE A 1 184 ? 5.84800 -32.13900 -10.81400 1.000 23.77201 184 ILE A O 1
ATOM 1363 N N . GLY A 1 185 ? 6.85600 -33.55300 -9.36400 1.000 24.10137 185 GLY A N 1
ATOM 1364 C CA . GLY A 1 185 ? 7.04900 -34.60800 -10.34000 1.000 24.94056 185 GLY A CA 1
ATOM 1365 C C . GLY A 1 185 ? 8.42900 -34.66300 -10.95300 1.000 24.83510 185 GLY A C 1
ATOM 1366 O O . GLY A 1 185 ? 8.67500 -35.53900 -11.79500 1.000 22.27381 185 GLY A O 1
ATOM 1367 N N . ILE A 1 186 ? 9.30300 -33.74100 -10.58000 1.000 23.30201 186 ILE A N 1
ATOM 1368 C CA . ILE A 1 186 ? 10.68100 -33.68000 -11.14100 1.000 24.34319 186 ILE A CA 1
ATOM 1369 C C . ILE A 1 186 ? 11.36600 -35.03900 -11.00500 1.000 23.89928 186 ILE A C 1
ATOM 1370 O O . ILE A 1 186 ? 11.32600 -35.61000 -9.95300 1.000 24.80207 186 ILE A O 1
ATOM 1375 N N . ARG A 1 187 ? 11.95100 -35.49900 -12.08900 1.000 22.20769 187 ARG A N 1
ATOM 1376 C CA . ARG A 1 187 ? 12.66700 -36.79300 -12.08600 1.000 22.04221 187 ARG A CA 1
ATOM 1377 C C . ARG A 1 187 ? 13.82600 -36.75700 -13.08700 1.000 24.77440 187 ARG A C 1
ATOM 1378 O O . ARG A 1 187 ? 14.08900 -37.74700 -13.69500 1.000 23.71432 187 ARG A O 1
ATOM 1386 N N . THR A 1 188 ? 14.36200 -35.56900 -13.31800 1.000 25.21067 188 THR A N 1
ATOM 1387 C CA . THR A 1 188 ? 15.55300 -35.29500 -14.15800 1.000 24.19374 188 THR A CA 1
ATOM 1388 C C . THR A 1 188 ? 16.48800 -34.36600 -13.37200 1.000 26.35382 188 THR A C 1
ATOM 1389 O O . THR A 1 188 ? 16.04800 -33.78500 -12.42200 1.000 24.82318 188 THR A O 1
ATOM 1393 N N . GLU A 1 189 ? 17.73800 -34.26000 -13.79300 1.000 26.68644 189 GLU A N 1
ATOM 1394 C CA . GLU A 1 189 ? 18.73800 -33.49400 -13.05000 1.000 26.65911 189 GLU A CA 1
ATOM 1395 C C . GLU A 1 189 ? 18.25100 -32.07900 -12.76200 1.000 26.41439 189 GLU A C 1
ATOM 1396 O O . GLU A 1 189 ? 17.77700 -31.38400 -13.66200 1.000 24.32017 189 GLU A O 1
ATOM 1402 N N . PHE A 1 190 ? 18.37000 -31.65100 -11.50200 1.000 25.25438 190 PHE A N 1
ATOM 1403 C CA . PHE A 1 190 ? 17.97400 -30.29800 -11.13100 1.000 28.25602 190 PHE A CA 1
ATOM 1404 C C . PHE A 1 190 ? 18.98900 -29.68100 -10.17400 1.000 34.18551 190 PHE A C 1
ATOM 1405 O O . PHE A 1 190 ? 19.81900 -30.37300 -9.58600 1.000 32.51392 190 PHE A O 1
ATOM 1413 N N . ASP A 1 191 ? 18.89500 -28.35600 -10.01600 1.000 33.39777 191 ASP A N 1
ATOM 1414 C CA . ASP A 1 191 ? 19.78900 -27.58700 -9.14700 1.000 33.63472 191 ASP A CA 1
ATOM 1415 C C . ASP A 1 191 ? 19.10700 -27.37500 -7.79500 1.000 37.80194 191 ASP A C 1
ATOM 1416 O O . ASP A 1 191 ? 18.13800 -26.61600 -7.69200 1.000 37.95250 191 ASP A O 1
ATOM 1421 N N . LYS A 1 192 ? 19.66100 -27.99900 -6.75200 1.000 36.23959 192 LYS A N 1
ATOM 1422 C CA . LYS A 1 192 ? 19.05900 -27.99400 -5.42300 1.000 42.13694 192 LYS A CA 1
ATOM 1423 C C . LYS A 1 192 ? 19.06300 -26.62800 -4.74300 1.000 41.87296 192 LYS A C 1
ATOM 1424 O O . LYS A 1 192 ? 18.32000 -26.44900 -3.77100 1.000 42.33049 192 LYS A O 1
ATOM 1430 N N . ASP A 1 193 ? 19.86100 -25.66300 -5.20800 1.000 38.82549 193 ASP A N 1
ATOM 1431 C CA . ASP A 1 193 ? 20.07500 -24.43900 -4.43900 1.000 38.41436 193 ASP A CA 1
ATOM 1432 C C . ASP A 1 193 ? 19.52500 -23.18100 -5.11000 1.000 39.38586 193 ASP A C 1
ATOM 1433 O O . ASP A 1 193 ? 19.93900 -22.07200 -4.75700 1.000 39.84269 193 ASP A O 1
ATOM 1438 N N . ASN A 1 194 ? 18.58700 -23.30700 -6.04900 1.000 37.09619 194 ASN A N 1
ATOM 1439 C CA . ASN A 1 194 ? 18.08300 -22.13600 -6.75500 1.000 36.78336 194 ASN A CA 1
ATOM 1440 C C . ASN A 1 194 ? 16.82600 -21.55200 -6.11400 1.000 37.55802 194 ASN A C 1
ATOM 1441 O O . ASN A 1 194 ? 16.24700 -20.60200 -6.65400 1.000 40.22621 194 ASN A O 1
ATOM 1446 N N . GLY A 1 195 ? 16.39400 -22.08900 -4.97400 1.000 34.12650 195 GLY A N 1
ATOM 1447 C CA . GLY A 1 195 ? 15.28300 -21.53800 -4.23800 1.000 34.64085 195 GLY A CA 1
ATOM 1448 C C . GLY A 1 195 ? 13.96600 -22.25600 -4.45600 1.000 32.47847 195 GLY A C 1
ATOM 1449 O O . GLY A 1 195 ? 13.13800 -22.28800 -3.54200 1.000 28.84469 195 GLY A O 1
ATOM 1450 N N . PHE A 1 196 ? 13.74800 -22.80800 -5.64600 1.000 31.79044 196 PHE A N 1
ATOM 1451 C CA . PHE A 1 196 ? 12.57500 -23.64100 -5.86700 1.000 27.77188 196 PHE A CA 1
ATOM 1452 C C . PHE A 1 196 ? 12.58400 -24.81900 -4.90200 1.000 31.86715 196 PHE A C 1
ATOM 1453 O O . PHE A 1 196 ? 13.64500 -25.35600 -4.55900 1.000 32.30521 196 PHE A O 1
ATOM 1461 N N . THR A 1 197 ? 11.39700 -25.22300 -4.45800 1.000 30.21944 197 THR A N 1
ATOM 1462 C CA . THR A 1 197 ? 11.24500 -26.46700 -3.71700 1.000 31.24603 197 THR A CA 1
ATOM 1463 C C . THR A 1 197 ? 10.85400 -27.55500 -4.70700 1.000 28.74523 197 THR A C 1
ATOM 1464 O O . THR A 1 197 ? 9.80300 -27.47100 -5.35100 1.000 29.77421 197 THR A O 1
ATOM 1468 N N . VAL A 1 198 ? 11.69400 -28.57000 -4.82500 1.000 27.64774 198 VAL A N 1
ATOM 1469 C CA . VAL A 1 198 ? 11.47400 -29.66500 -5.75800 1.000 25.45063 198 VAL A CA 1
ATOM 1470 C C . VAL A 1 198 ? 10.87400 -30.82700 -4.98000 1.000 29.37200 198 VAL A C 1
ATOM 1471 O O . VAL A 1 198 ? 11.53600 -31.42900 -4.12300 1.000 30.79535 198 VAL A O 1
ATOM 1475 N N . LEU A 1 199 ? 9.61800 -31.14900 -5.28400 1.000 27.77264 199 LEU A N 1
ATOM 1476 C CA . LEU A 1 199 ? 8.96100 -32.35900 -4.79800 1.000 26.57975 199 LEU A CA 1
ATOM 1477 C C . LEU A 1 199 ? 9.05400 -33.38600 -5.92400 1.000 25.83756 199 LEU A C 1
ATOM 1478 O O . LEU A 1 199 ? 8.20500 -33.44600 -6.80800 1.000 25.60092 199 LEU A O 1
ATOM 1483 N N . ASP A 1 200 ? 10.12900 -34.17200 -5.90800 1.000 26.40110 200 ASP A N 1
ATOM 1484 C CA . ASP A 1 200 ? 10.42600 -35.09000 -6.99800 1.000 25.65187 200 ASP A CA 1
ATOM 1485 C C . ASP A 1 200 ? 9.40700 -36.22700 -7.05100 1.000 25.13039 200 ASP A C 1
ATOM 1486 O O . ASP A 1 200 ? 8.73600 -36.55100 -6.06700 1.000 27.06986 200 ASP A O 1
ATOM 1491 N N . ALA A 1 201 ? 9.30900 -36.84900 -8.22700 1.000 24.48783 201 ALA A N 1
ATOM 1492 C CA . ALA A 1 201 ? 8.29000 -37.87600 -8.43900 1.000 24.80651 201 ALA A CA 1
ATOM 1493 C C . ALA A 1 201 ? 8.46000 -39.06500 -7.50100 1.000 26.26008 201 ALA A C 1
ATOM 1494 O O . ALA A 1 201 ? 7.46700 -39.68800 -7.11200 1.000 27.22314 201 ALA A O 1
ATOM 1496 N N . CYS A 1 202 ? 9.68700 -39.39000 -7.13400 1.000 27.89406 202 CYS A N 1
ATOM 1497 C CA . CYS A 1 202 ? 9.89600 -40.52300 -6.20300 1.000 30.33261 202 CYS A CA 1
ATOM 1498 C C . CYS A 1 202 ? 9.13400 -40.27400 -4.90000 1.000 28.13312 202 CYS A C 1
ATOM 1499 O O . CY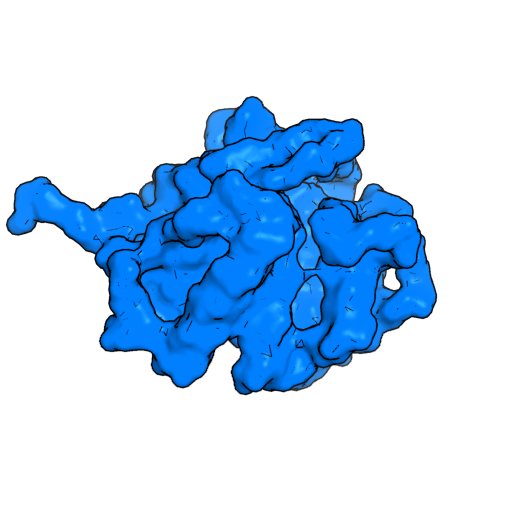S A 1 202 ? 8.34100 -41.10400 -4.54700 1.000 28.65845 202 CYS A O 1
ATOM 1502 N N . GLN A 1 203 ? 9.34900 -39.13000 -4.26000 1.000 27.52452 203 GLN A N 1
ATOM 1503 C CA . GLN A 1 203 ? 8.66000 -38.85400 -2.97300 1.000 29.58865 203 GLN A CA 1
ATOM 1504 C C . GLN A 1 203 ? 7.17600 -38.55200 -3.19900 1.000 29.33659 203 GLN A C 1
ATOM 1505 O O . GLN A 1 203 ? 6.38500 -38.89800 -2.35400 1.000 30.41977 203 GLN A O 1
ATOM 1511 N N . VAL A 1 204 ? 6.82400 -37.90600 -4.30100 1.000 26.59021 204 VAL A N 1
ATOM 1512 C CA . VAL A 1 204 ? 5.41000 -37.61400 -4.52800 1.000 26.49499 204 VAL A CA 1
ATOM 1513 C C . VAL A 1 204 ? 4.62100 -38.90500 -4.71500 1.000 30.37033 204 VAL A C 1
ATOM 1514 O O . VAL A 1 204 ? 3.48300 -39.02200 -4.24800 1.000 29.84877 204 VAL A O 1
ATOM 1518 N N . ASN A 1 205 ? 5.20700 -39.89700 -5.39300 1.000 25.74291 205 ASN A N 1
ATOM 1519 C CA . ASN A 1 205 ? 4.52900 -41.18400 -5.54200 1.000 29.61810 205 ASN A CA 1
ATOM 1520 C C . ASN A 1 205 ? 4.44400 -41.96400 -4.23400 1.000 30.80760 205 ASN A C 1
ATOM 1521 O O . ASN A 1 205 ? 3.56300 -42.82000 -4.10300 1.000 34.02802 205 ASN A O 1
ATOM 1526 N N . ASP A 1 206 ? 5.32800 -41.69200 -3.26700 1.000 29.06550 206 ASP A N 1
ATOM 1527 C CA . ASP A 1 206 ? 5.35300 -42.42500 -2.00200 1.000 31.10749 206 ASP A CA 1
ATOM 1528 C C . ASP A 1 206 ? 4.55800 -41.75200 -0.88800 1.000 34.30582 206 ASP A C 1
ATOM 1529 O O . ASP A 1 206 ? 4.21500 -42.42100 0.09200 1.000 38.38808 206 ASP A O 1
ATOM 1534 N N . ARG A 1 207 ? 4.28400 -40.45500 -0.98900 1.000 32.08530 207 ARG A N 1
ATOM 1535 C CA . ARG A 1 207 ? 3.58400 -39.71100 0.04900 1.000 29.67527 207 ARG A CA 1
ATOM 1536 C C . ARG A 1 207 ? 2.10200 -39.62600 -0.28400 1.000 32.64288 207 ARG A C 1
ATOM 1537 O O . ARG A 1 207 ? 1.69600 -39.76800 -1.43900 1.000 33.00304 207 ARG A O 1
ATOM 1545 N N . SER A 1 208 ? 1.29000 -39.37800 0.74300 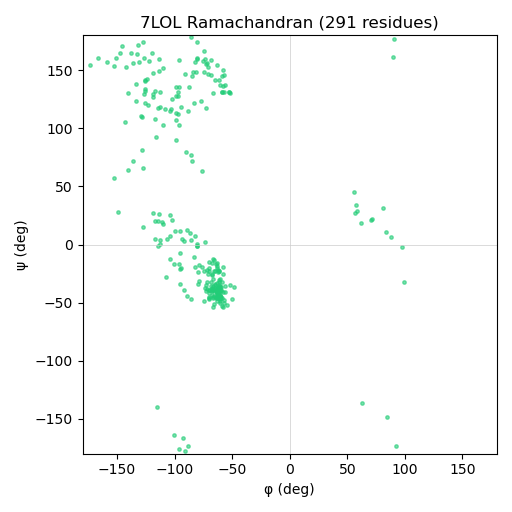1.000 33.77443 208 SER A N 1
ATOM 1546 C CA . SER A 1 208 ? -0.13300 -39.19100 0.51400 1.000 30.56316 208 SER A CA 1
ATOM 1547 C C . SER A 1 208 ? -0.37900 -37.84000 -0.14300 1.000 34.65402 208 SER A C 1
ATOM 1548 O O . SER A 1 208 ? 0.42100 -36.90900 -0.01200 1.000 33.86943 208 SER A O 1
ATOM 1551 N N . VAL A 1 209 ? -1.49900 -37.74300 -0.86400 1.000 34.67988 209 VAL A N 1
ATOM 1552 C CA . VAL A 1 209 ? -1.85600 -36.48700 -1.52300 1.000 34.30592 209 VAL A CA 1
ATOM 1553 C C . VAL A 1 209 ? -1.98200 -35.36800 -0.49800 1.000 34.17232 209 VAL A C 1
ATOM 1554 O O . VAL A 1 209 ? -1.47200 -34.26100 -0.69800 1.000 31.48748 209 VAL A O 1
ATOM 1558 N N . ASP A 1 210 ? -2.67100 -35.63600 0.61700 1.000 34.68192 210 ASP A N 1
ATOM 1559 C CA . ASP A 1 210 ? -2.89500 -34.58600 1.61000 1.000 35.67046 210 ASP A CA 1
ATOM 1560 C C . ASP A 1 210 ? -1.57900 -34.07300 2.18200 1.000 34.65756 210 ASP A C 1
ATOM 1561 O O . ASP A 1 210 ? -1.44700 -32.88100 2.48600 1.000 35.34444 210 ASP A O 1
ATOM 1566 N N . ASP A 1 211 ? -0.60800 -34.97000 2.36100 1.000 32.67314 211 ASP A N 1
ATOM 1567 C CA . ASP A 1 211 ? 0.70600 -34.59000 2.87100 1.000 33.10925 211 ASP A CA 1
ATOM 1568 C C . ASP A 1 211 ? 1.39900 -33.63700 1.90400 1.000 34.63282 211 ASP A C 1
ATOM 1569 O O . ASP A 1 211 ? 1.89100 -32.57400 2.30300 1.000 35.62737 211 ASP A O 1
ATOM 1574 N N . VAL A 1 212 ? 1.41700 -33.99100 0.61800 1.000 32.67567 212 VAL A N 1
ATOM 1575 C CA . VAL A 1 212 ? 2.00100 -33.11300 -0.39400 1.000 28.78605 212 VAL A CA 1
ATOM 1576 C C . VAL A 1 212 ? 1.25600 -31.78500 -0.44100 1.000 30.32496 212 VAL A C 1
ATOM 1577 O O . VAL A 1 212 ? 1.86700 -30.71100 -0.45800 1.000 31.72570 212 VAL A O 1
ATOM 1581 N N . ILE A 1 213 ? -0.07800 -31.83100 -0.44500 1.000 30.24159 213 ILE A N 1
ATOM 1582 C CA . ILE A 1 213 ? -0.84200 -30.58700 -0.56300 1.000 34.03195 213 ILE A CA 1
ATOM 1583 C C . ILE A 1 213 ? -0.57400 -29.66200 0.62300 1.000 32.07019 213 ILE A C 1
ATOM 1584 O O . ILE A 1 213 ? -0.44300 -28.44500 0.45800 1.000 32.86578 213 ILE A O 1
ATOM 1589 N N . ALA A 1 214 ? -0.47200 -30.21800 1.83100 1.000 35.47651 214 ALA A N 1
ATOM 1590 C CA . ALA A 1 214 ? -0.17900 -29.38700 2.99600 1.000 36.96000 214 ALA A CA 1
ATOM 1591 C C . ALA A 1 214 ? 1.15400 -28.66300 2.83700 1.000 35.17398 214 ALA A C 1
ATOM 1592 O O . ALA A 1 214 ? 1.27800 -27.48600 3.19900 1.000 34.01266 214 ALA A O 1
ATOM 1594 N N . GLN A 1 215 ? 2.15800 -29.34700 2.28500 1.000 32.57773 215 GLN A N 1
ATOM 1595 C CA . GLN A 1 215 ? 3.45500 -28.72200 2.07500 1.000 33.60370 215 GLN A CA 1
ATOM 1596 C C . GLN A 1 215 ? 3.39200 -27.66700 0.98400 1.000 32.35052 215 GLN A C 1
ATOM 1597 O O . GLN A 1 215 ? 4.03100 -26.61500 1.09800 1.000 33.66466 215 GLN A O 1
ATOM 1603 N N . VAL A 1 216 ? 2.64600 -27.92400 -0.09000 1.000 30.46100 216 VAL A N 1
ATOM 1604 C CA . VAL A 1 216 ? 2.50800 -26.90900 -1.13800 1.000 30.10268 216 VAL A CA 1
ATOM 1605 C C . VAL A 1 216 ? 1.87600 -25.63500 -0.57500 1.000 32.93729 216 VAL A C 1
ATOM 1606 O O . VAL A 1 216 ? 2.33400 -24.51600 -0.85500 1.000 30.34118 216 VAL A O 1
ATOM 1610 N N . LYS A 1 217 ? 0.82500 -25.78600 0.23600 1.000 31.04862 217 LYS A N 1
ATOM 1611 C CA . LYS A 1 217 ? 0.12300 -24.62500 0.78500 1.000 33.32887 217 LYS A CA 1
ATOM 1612 C C . LYS A 1 217 ? 1.03900 -23.78000 1.65900 1.000 36.55628 217 LYS A C 1
ATOM 1613 O O . LYS A 1 217 ? 0.91900 -22.54800 1.70400 1.000 35.90493 217 LYS A O 1
ATOM 1619 N N . GLN A 1 218 ? 1.95300 -24.42600 2.37000 1.000 36.32870 218 GLN A N 1
ATOM 1620 C CA . GLN A 1 218 ? 2.84100 -23.70700 3.26900 1.000 38.02298 218 GLN A CA 1
ATOM 1621 C C . GLN A 1 218 ? 3.98200 -23.02900 2.51200 1.000 39.79250 218 GLN A C 1
ATOM 1622 O O . GLN A 1 218 ? 4.44700 -21.95800 2.91700 1.000 43.11595 218 GLN A O 1
ATOM 1628 N N . ILE A 1 219 ? 4.43000 -23.61600 1.40200 1.000 37.33090 219 ILE A N 1
ATOM 1629 C CA . ILE A 1 219 ? 5.43100 -22.96100 0.56700 1.000 36.60382 219 ILE A CA 1
ATOM 1630 C C . ILE A 1 219 ? 4.82100 -21.75500 -0.13000 1.000 37.69774 219 ILE A C 1
ATOM 1631 O O . ILE A 1 219 ? 5.39000 -20.65600 -0.13600 1.000 35.74767 219 ILE A O 1
ATOM 1636 N N . VAL A 1 220 ? 3.64100 -21.94100 -0.71200 1.000 32.25064 220 VAL A N 1
ATOM 1637 C CA . VAL A 1 220 ? 3.01200 -20.88900 -1.49700 1.000 32.79134 220 VAL A CA 1
ATOM 1638 C C . VAL A 1 220 ? 2.45400 -19.79600 -0.59800 1.000 34.52794 220 VAL A C 1
ATOM 1639 O O . VAL A 1 220 ? 2.51000 -18.60900 -0.93500 1.000 37.27439 220 VAL A O 1
ATOM 1643 N N . GLY A 1 221 ? 1.91200 -20.16800 0.55600 1.000 35.85224 221 GLY A N 1
ATOM 1644 C CA . GLY A 1 221 ? 1.28400 -19.16900 1.40100 1.000 41.95770 221 GLY A CA 1
ATOM 1645 C C . GLY A 1 221 ? 0.10200 -18.53800 0.69600 1.000 35.92854 221 GLY A C 1
ATOM 1646 O O . GLY A 1 221 ? -0.70100 -19.21400 0.04700 1.000 41.94362 221 GLY A O 1
ATOM 1647 N N . ASP A 1 222 ? -0.00200 -17.21500 0.80200 1.000 42.41869 222 ASP A N 1
ATOM 1648 C CA . ASP A 1 222 ? -1.12200 -16.48600 0.22300 1.000 38.89572 222 ASP A CA 1
ATOM 1649 C C . ASP A 1 222 ? -0.76100 -15.75100 -1.06500 1.000 42.98571 222 ASP A C 1
ATOM 1650 O O . ASP A 1 222 ? -1.59000 -14.99000 -1.57800 1.000 43.23219 222 ASP A O 1
ATOM 1655 N N . MET A 1 223 ? 0.44700 -15.95400 -1.60000 1.000 39.04006 223 MET A N 1
ATOM 1656 C CA . MET A 1 223 ? 0.83200 -15.31100 -2.85100 1.000 36.25991 223 MET A CA 1
ATOM 1657 C C . MET A 1 223 ? -0.13900 -15.67200 -3.97800 1.000 34.72243 223 MET A C 1
ATOM 1658 O O . MET A 1 223 ? -0.72300 -16.75900 -3.98100 1.000 36.74771 223 MET A O 1
ATOM 1663 N N . PRO A 1 224 ? -0.32800 -14.77600 -4.94900 1.000 33.27529 224 PRO A N 1
ATOM 1664 C CA . PRO A 1 224 ? -0.99200 -15.17800 -6.19200 1.000 30.30434 224 PRO A CA 1
ATOM 1665 C C . PRO A 1 224 ? -0.18100 -16.26100 -6.88700 1.000 29.46888 224 PRO A C 1
ATOM 1666 O O . PRO A 1 224 ? 1.04900 -16.22200 -6.90700 1.000 28.65381 224 PRO A O 1
ATOM 1670 N N . VAL A 1 225 ? -0.88500 -17.22500 -7.46700 1.000 29.50078 225 VAL A N 1
ATOM 1671 C CA . VAL A 1 225 ? -0.28200 -18.44400 -8.00100 1.000 28.87744 225 VAL A CA 1
ATOM 1672 C C . VAL A 1 225 ? -0.52600 -18.49900 -9.50000 1.000 25.94939 225 VAL A C 1
ATOM 1673 O O . VAL A 1 225 ? -1.65300 -18.29300 -9.95600 1.000 26.92343 225 VAL A O 1
ATOM 1677 N N . TYR A 1 226 ? 0.52400 -18.77100 -10.26400 1.000 25.59781 226 TYR A N 1
ATOM 1678 C CA . TYR A 1 226 ? 0.37300 -19.20300 -11.64600 1.000 23.87991 226 TYR A CA 1
ATOM 1679 C C . TYR A 1 226 ? 0.60500 -20.71000 -11.66500 1.000 27.67974 226 TYR A C 1
ATOM 1680 O O . TYR A 1 226 ? 1.64300 -21.17900 -11.19400 1.000 25.28034 226 TYR A O 1
ATOM 1689 N N . LEU A 1 227 ? -0.36200 -21.45300 -12.20300 1.000 27.04727 227 LEU A N 1
ATOM 1690 C CA . LEU A 1 227 ? -0.34500 -22.91400 -12.24900 1.000 24.43182 227 LEU A CA 1
ATOM 1691 C C . LEU A 1 227 ? 0.02400 -23.37900 -13.65500 1.000 24.87912 227 LEU A C 1
ATOM 1692 O O . LEU A 1 227 ? -0.71800 -23.12700 -14.60400 1.000 24.96490 227 LEU A O 1
ATOM 1697 N N . THR A 1 228 ? 1.15600 -24.07200 -13.80200 1.000 23.73836 228 THR A N 1
ATOM 1698 C CA . THR A 1 228 ? 1.60400 -24.49000 -15.12900 1.000 24.27340 228 THR A CA 1
ATOM 1699 C C . THR A 1 228 ? 1.82800 -25.99500 -15.10600 1.000 25.42688 228 THR A C 1
ATOM 1700 O O . THR A 1 228 ? 2.59700 -26.50300 -14.28000 1.000 24.97024 228 THR A O 1
ATOM 1704 N N . PHE A 1 229 ? 1.12600 -26.71800 -15.98600 1.000 24.05926 229 PHE A N 1
ATOM 1705 C CA . PHE A 1 229 ? 1.15000 -28.18100 -15.97200 1.000 22.73214 229 PHE A CA 1
ATOM 1706 C C . PHE A 1 229 ? 1.74000 -28.68800 -17.27800 1.000 22.81429 229 PHE A C 1
ATOM 1707 O O . PHE A 1 229 ? 1.08100 -28.64100 -18.32200 1.000 23.78626 229 PHE A O 1
ATOM 1715 N N . ASP A 1 230 ? 2.96600 -29.20200 -17.20400 1.000 23.22302 230 ASP A N 1
ATOM 1716 C CA . ASP A 1 230 ? 3.59800 -29.91400 -18.30700 1.000 23.05162 230 ASP A CA 1
ATOM 1717 C C . ASP A 1 230 ? 3.09600 -31.35600 -18.26400 1.000 23.24492 230 ASP A C 1
ATOM 1718 O O . ASP A 1 230 ? 3.25200 -32.04700 -17.24800 1.000 23.26281 230 ASP A O 1
ATOM 1723 N N . ILE A 1 231 ? 2.47800 -31.81700 -19.35200 1.000 22.05578 231 ILE A N 1
ATOM 1724 C CA . ILE A 1 231 ? 1.85000 -33.13800 -19.31000 1.000 21.49331 231 ILE A CA 1
ATOM 1725 C C . ILE A 1 231 ? 2.87500 -34.23700 -19.08400 1.000 23.98484 231 ILE A C 1
ATOM 1726 O O . ILE A 1 231 ? 2.51300 -35.32900 -18.61700 1.000 24.13210 231 ILE A O 1
ATOM 1731 N N . ASP A 1 232 ? 4.16300 -33.97100 -19.36200 1.000 23.45884 232 ASP A N 1
ATOM 1732 C CA . ASP A 1 232 ? 5.17200 -35.00200 -19.11200 1.000 24.64281 232 ASP A CA 1
ATOM 1733 C C . ASP A 1 232 ? 5.46000 -35.17400 -17.62700 1.000 23.74251 232 ASP A C 1
ATOM 1734 O O . ASP A 1 232 ? 6.30000 -35.99800 -17.26600 1.000 24.37436 232 ASP A O 1
ATOM 1739 N N . CYS A 1 233 ? 4.76300 -34.43700 -16.75800 1.000 23.75942 233 CYS A N 1
ATOM 1740 C CA . CYS A 1 233 ? 4.73000 -34.80400 -15.34500 1.000 23.49968 233 CYS A CA 1
ATOM 1741 C C . CYS A 1 233 ? 4.15400 -36.20700 -15.16100 1.000 24.81538 233 CYS A C 1
ATOM 1742 O O . CYS A 1 233 ? 4.61400 -36.97300 -14.30400 1.000 24.66710 233 CYS A O 1
ATOM 1745 N N . LEU A 1 234 ? 3.13000 -36.54800 -15.94100 1.000 22.06305 234 LEU A N 1
ATOM 1746 C CA . LEU A 1 234 ? 2.57000 -37.89100 -15.90000 1.000 24.63398 234 LEU A CA 1
ATOM 1747 C C . LEU A 1 234 ? 3.56700 -38.90400 -16.45500 1.000 22.44578 234 LEU A C 1
ATOM 1748 O O . LEU A 1 234 ? 4.34100 -38.62200 -17.37800 1.000 22.34753 234 LEU A O 1
ATOM 1753 N N . ASP A 1 235 ? 3.53900 -40.10700 -15.88300 1.000 24.31281 235 ASP A N 1
ATOM 1754 C CA . ASP A 1 235 ? 4.35100 -41.18900 -16.40900 1.000 24.49071 235 ASP A CA 1
ATOM 1755 C C . ASP A 1 235 ? 4.00400 -41.43200 -17.87700 1.000 23.84141 235 ASP A C 1
ATOM 1756 O O . ASP A 1 235 ? 2.85500 -41.25100 -18.28400 1.000 24.82264 235 ASP A O 1
ATOM 1761 N N . PRO A 1 236 ? 4.98500 -41.81100 -18.70000 1.000 23.43813 236 PRO A N 1
ATOM 1762 C CA . PRO A 1 236 ? 4.69000 -42.06800 -20.12300 1.000 23.15624 236 PRO A CA 1
ATOM 1763 C C . PRO A 1 236 ? 3.63000 -43.13900 -20.35700 1.000 24.15838 236 PRO A C 1
ATOM 1764 O O . PRO A 1 236 ? 3.05500 -43.17400 -21.45100 1.000 23.61016 236 PRO A O 1
ATOM 1768 N N . ALA A 1 237 ? 3.34600 -44.01500 -19.38400 1.000 23.29496 237 ALA A N 1
ATOM 1769 C CA . ALA A 1 237 ? 2.22000 -44.93000 -19.56000 1.000 23.35266 237 ALA A CA 1
ATOM 1770 C C . ALA A 1 237 ? 0.90600 -44.17000 -19.65800 1.000 24.27948 237 ALA A C 1
ATOM 1771 O O . ALA A 1 237 ? -0.00000 -44.59400 -20.38300 1.000 25.32783 237 ALA A O 1
ATOM 1773 N N . PHE A 1 238 ? 0.78500 -43.04600 -18.94800 1.000 20.97521 238 PHE A N 1
ATOM 1774 C CA . PHE A 1 238 ? -0.43900 -42.25200 -18.98200 1.000 23.50190 238 PHE A CA 1
ATOM 1775 C C . PHE A 1 238 ? -0.37300 -41.11000 -19.98100 1.000 23.26484 238 PHE A C 1
ATOM 1776 O O . PHE A 1 238 ? -1.42400 -40.61200 -20.40400 1.000 23.84173 238 PHE A O 1
ATOM 1784 N N . ALA A 1 239 ? 0.83200 -40.68400 -20.36200 1.000 21.75728 239 ALA A N 1
ATOM 1785 C CA . ALA A 1 239 ? 1.02300 -39.54100 -21.25700 1.000 23.32152 239 ALA A CA 1
ATOM 1786 C C . ALA A 1 239 ? 2.15900 -39.84500 -22.23100 1.000 22.17222 239 ALA A C 1
ATOM 1787 O O . ALA A 1 239 ? 3.20900 -39.19500 -22.21400 1.000 23.30057 239 ALA A O 1
ATOM 1789 N N . PRO A 1 240 ? 1.98500 -40.85200 -23.09200 1.000 24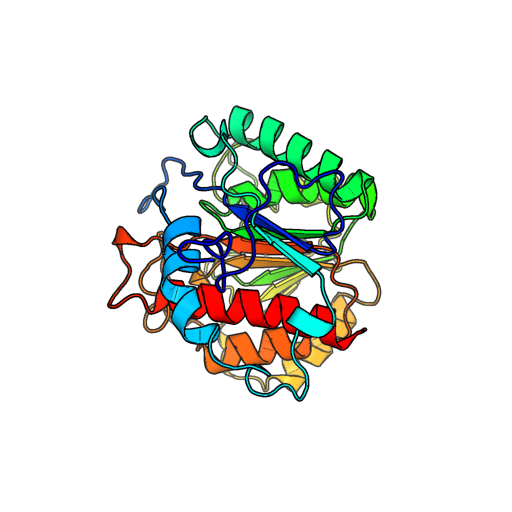.04924 240 PRO A N 1
ATOM 1790 C CA . PRO A 1 240 ? 3.02200 -41.13400 -24.09600 1.000 24.13352 240 PRO A CA 1
ATOM 1791 C C . PRO A 1 240 ? 3.19400 -40.02100 -25.11800 1.000 24.74789 240 PRO A C 1
ATOM 1792 O O . PRO A 1 240 ? 4.26800 -39.91200 -25.74100 1.000 25.18996 240 PRO A O 1
ATOM 1796 N N . GLY A 1 241 ? 2.17300 -39.18900 -25.30700 1.000 22.52299 241 GLY A N 1
ATOM 1797 C CA . GLY A 1 241 ? 2.20500 -38.15500 -26.31900 1.000 24.48760 241 GLY A CA 1
ATOM 1798 C C . GLY A 1 241 ? 2.87700 -36.88100 -25.85900 1.000 23.94356 241 GLY A C 1
ATOM 1799 O O . GLY A 1 241 ? 2.21900 -35.86200 -25.63000 1.000 24.56041 241 GLY A O 1
ATOM 1800 N N . THR A 1 242 ? 4.19800 -36.93000 -25.71200 1.000 24.89685 242 THR A N 1
ATOM 1801 C CA . THR A 1 242 ? 4.93400 -35.75900 -25.28200 1.000 26.97592 242 THR A CA 1
ATOM 1802 C C . THR A 1 242 ? 6.34800 -35.85500 -25.84100 1.000 25.03521 242 THR A C 1
ATOM 1803 O O . THR A 1 242 ? 6.84400 -36.94800 -26.13600 1.000 26.01960 242 THR A O 1
ATOM 1807 N N . GLY A 1 243 ? 6.97400 -34.69100 -26.02700 1.000 27.78935 243 GLY A N 1
ATOM 1808 C CA . GLY A 1 243 ? 8.25600 -34.65000 -26.70300 1.000 27.40520 243 GLY A CA 1
ATOM 1809 C C . GLY A 1 243 ? 9.42500 -35.13400 -25.87900 1.000 29.16461 243 GLY A C 1
ATOM 1810 O O . GLY A 1 243 ? 10.43300 -35.55900 -26.45000 1.000 30.08036 243 GLY A O 1
ATOM 1811 N N . THR A 1 244 ? 9.31700 -35.10200 -24.55500 1.000 25.78346 244 THR A N 1
ATOM 1812 C CA . THR A 1 244 ? 10.45300 -35.38700 -23.67600 1.000 26.23790 244 THR A CA 1
ATOM 1813 C C . THR A 1 244 ? 9.99800 -36.29800 -22.53900 1.000 25.43482 244 THR A C 1
ATOM 1814 O O . THR A 1 244 ? 9.93100 -35.88100 -21.38000 1.000 25.71414 244 THR A O 1
ATOM 1818 N N . PRO A 1 245 ? 9.72300 -37.57400 -22.83500 1.000 25.05952 245 PRO A N 1
ATOM 1819 C CA . PRO A 1 245 ? 9.23200 -38.48500 -21.79400 1.000 23.68710 245 PRO A CA 1
ATOM 1820 C C . PRO A 1 245 ? 10.33200 -38.91600 -20.83800 1.000 23.27454 245 PRO A C 1
ATOM 1821 O O . PRO A 1 245 ? 11.50100 -39.04100 -21.21400 1.000 24.99340 245 PRO A O 1
ATOM 1825 N N . VAL A 1 246 ? 9.93100 -39.15100 -19.58600 1.000 23.14045 246 VAL A N 1
ATOM 1826 C CA . VAL A 1 246 ? 10.80500 -39.65600 -18.52400 1.000 24.78590 246 VAL A CA 1
ATOM 1827 C C . VAL A 1 246 ? 10.02400 -40.67500 -17.68600 1.000 24.04351 246 VAL A C 1
ATOM 1828 O O . VAL A 1 246 ? 8.90800 -40.38900 -17.24200 1.000 23.38850 246 VAL A O 1
ATOM 1832 N N . ILE A 1 247 ? 10.60000 -41.86000 -17.44600 1.000 24.29841 247 ILE A N 1
ATOM 1833 C CA . ILE A 1 247 ? 9.84300 -42.89100 -16.72900 1.000 21.82667 247 ILE A CA 1
ATOM 1834 C C . ILE A 1 247 ? 9.76300 -42.54800 -15.24800 1.000 22.41005 247 ILE A C 1
ATOM 1835 O O . ILE A 1 247 ? 10.47000 -41.65900 -14.76400 1.000 24.74208 247 ILE A O 1
ATOM 1840 N N . GLY A 1 248 ? 8.88800 -43.24500 -14.53200 1.000 21.98830 248 GLY A N 1
ATOM 1841 C CA . GLY A 1 248 ? 8.75400 -43.06400 -13.10100 1.000 25.05503 248 GLY A CA 1
ATOM 1842 C C . GLY A 1 248 ? 7.91200 -41.87300 -12.70000 1.000 24.41518 248 GLY A C 1
ATOM 1843 O O . GLY A 1 248 ? 8.16100 -41.27500 -11.64700 1.000 24.64538 248 GLY A O 1
ATOM 1844 N N . GLY A 1 249 ? 6.91800 -41.50700 -13.50500 1.000 24.16814 249 GLY A N 1
ATOM 1845 C CA . GLY A 1 249 ? 6.10900 -40.33300 -13.24200 1.000 23.11397 249 GLY A CA 1
ATOM 1846 C C . GLY A 1 249 ? 4.84400 -40.60400 -12.44700 1.000 25.61726 249 GLY A C 1
ATOM 1847 O O . GLY A 1 249 ? 4.64400 -41.67000 -11.85800 1.000 24.24498 249 GLY A O 1
ATOM 1848 N N . LEU A 1 250 ? 3.97300 -39.59700 -12.44000 1.000 24.10424 250 LEU A N 1
ATOM 1849 C CA . LEU A 1 250 ? 2.71700 -39.64800 -11.70400 1.000 24.53587 250 LEU A CA 1
ATOM 1850 C C . LEU A 1 250 ? 1.64500 -40.35900 -12.51700 1.000 23.55456 250 LEU A C 1
ATOM 1851 O O . LEU A 1 250 ? 1.63500 -40.30000 -13.74900 1.000 22.89482 250 LEU A O 1
ATOM 1856 N N . THR A 1 251 ? 0.73700 -41.03100 -11.81100 1.000 23.9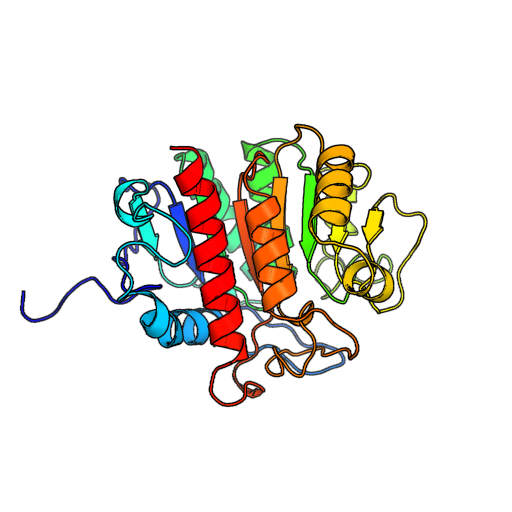2712 251 THR A N 1
ATOM 1857 C CA . THR A 1 251 ? -0.49500 -41.50300 -12.42600 1.000 24.19135 251 THR A CA 1
ATOM 1858 C C . THR A 1 251 ? -1.44400 -40.33000 -12.66200 1.000 25.58322 251 THR A C 1
ATOM 1859 O O . THR A 1 251 ? -1.33200 -39.27300 -12.04300 1.000 24.71367 251 THR A O 1
ATOM 1863 N N . SER A 1 252 ? -2.39500 -40.51900 -13.57500 1.000 24.19409 252 SER A N 1
ATOM 1864 C CA . SER A 1 252 ? -3.38200 -39.45800 -13.77400 1.000 25.28646 252 SER A CA 1
ATOM 1865 C C . SER A 1 252 ? -4.29500 -39.31500 -12.55700 1.000 27.44151 252 SER A C 1
ATOM 1866 O O . SER A 1 252 ? -4.73700 -38.19700 -12.24400 1.000 25.68151 252 SER A O 1
ATOM 1869 N N . ASP A 1 253 ? -4.56600 -40.42400 -11.85300 1.000 25.88435 253 ASP A N 1
ATOM 1870 C CA . ASP A 1 253 ? -5.26600 -40.36400 -10.56400 1.000 25.79468 253 ASP A CA 1
ATOM 1871 C C . ASP A 1 253 ? -4.55500 -39.42700 -9.58800 1.000 25.20587 253 ASP A C 1
ATOM 1872 O O . ASP A 1 253 ? -5.17500 -38.53300 -8.99900 1.000 26.66689 253 ASP A O 1
ATOM 1877 N N . ARG A 1 254 ? -3.25100 -39.61300 -9.39100 1.000 24.82333 254 ARG A N 1
ATOM 1878 C CA . ARG A 1 254 ? -2.57400 -38.77500 -8.40500 1.000 26.34283 254 ARG A CA 1
ATOM 1879 C C . ARG A 1 254 ? -2.53100 -37.32700 -8.86800 1.000 25.17319 254 ARG A C 1
ATOM 1880 O O . ARG A 1 254 ? -2.73400 -36.41200 -8.06600 1.000 27.18352 254 ARG A O 1
ATOM 1888 N N . ALA A 1 255 ? -2.30200 -37.10300 -10.16500 1.000 24.02929 255 ALA A N 1
ATOM 1889 C CA . ALA A 1 255 ? -2.20000 -35.74000 -10.67200 1.000 23.86181 255 ALA A CA 1
ATOM 1890 C C . ALA A 1 255 ? -3.50700 -34.98700 -10.50000 1.000 29.02191 255 ALA A C 1
ATOM 1891 O O . ALA A 1 255 ? -3.51400 -33.82600 -10.07300 1.000 25.47301 255 ALA A O 1
ATOM 1893 N N . ILE A 1 256 ? -4.61900 -35.61800 -10.85300 1.000 24.97888 256 ILE A N 1
ATOM 1894 C CA . ILE A 1 256 ? -5.90700 -34.88200 -10.73600 1.000 26.46556 256 ILE A CA 1
ATOM 1895 C C . ILE A 1 256 ? -6.23200 -34.65300 -9.25600 1.000 29.29987 256 ILE A C 1
ATOM 1896 O O . ILE A 1 256 ? -6.74400 -33.61800 -8.92800 1.000 27.39977 256 ILE A O 1
ATOM 1901 N N . LYS A 1 257 ? -5.89800 -35.60100 -8.40200 1.000 24.93681 257 LYS A N 1
ATOM 1902 C CA . LYS A 1 257 ? -6.12300 -35.38000 -6.97600 1.000 25.73813 257 LYS A CA 1
ATOM 1903 C C . LYS A 1 257 ? -5.26300 -34.23000 -6.45800 1.000 28.50671 257 LYS A C 1
ATOM 1904 O O . LYS A 1 257 ? -5.72000 -33.43100 -5.63300 1.000 27.83340 257 LYS A O 1
ATOM 1910 N N . LEU A 1 258 ? -4.01500 -34.13200 -6.91900 1.000 26.77839 258 LEU A N 1
ATOM 1911 C CA . LEU A 1 258 ? -3.17000 -33.01200 -6.49700 1.000 26.42265 258 LEU A CA 1
ATOM 1912 C C . LEU A 1 258 ? -3.75300 -31.68100 -6.96600 1.000 28.82067 258 LEU A C 1
ATOM 1913 O O . LEU A 1 258 ? -3.81000 -30.71200 -6.20000 1.000 29.15215 258 LEU A O 1
ATOM 1918 N N . VAL A 1 259 ? -4.19000 -31.63100 -8.21500 1.000 25.41931 259 VAL A N 1
ATOM 1919 C CA . VAL A 1 259 ? -4.78700 -30.38100 -8.75200 1.000 26.90797 259 VAL A CA 1
ATOM 1920 C C . VAL A 1 259 ? -6.03500 -30.01400 -7.94300 1.000 30.50214 259 VAL A C 1
ATOM 1921 O O . VAL A 1 259 ? -6.17000 -28.86100 -7.62800 1.000 29.65700 259 VAL A O 1
ATOM 1925 N N . ARG A 1 260 ? -6.89700 -30.97100 -7.63200 1.000 27.62858 260 ARG A N 1
ATOM 1926 C CA . ARG A 1 260 ? -8.09700 -30.66100 -6.81800 1.000 28.72750 260 ARG A CA 1
ATOM 1927 C C . ARG A 1 260 ? -7.68100 -30.11300 -5.45500 1.000 32.10655 260 ARG A C 1
ATOM 1928 O O . ARG A 1 260 ? -8.36500 -29.24100 -4.97100 1.000 31.37677 260 ARG A O 1
ATOM 1936 N N . GLY A 1 261 ? -6.61300 -30.64200 -4.87300 1.000 31.39320 261 GLY A N 1
ATOM 1937 C CA . GLY A 1 261 ? -6.17300 -30.14200 -3.58500 1.000 30.65540 261 GLY A CA 1
ATOM 1938 C C . GLY A 1 261 ? -5.67500 -28.71400 -3.59700 1.000 30.47459 261 GLY A C 1
ATOM 1939 O O . GLY A 1 261 ? -5.50200 -28.13800 -2.51900 1.000 33.93918 261 GLY A O 1
ATOM 1940 N N . LEU A 1 262 ? -5.42600 -28.13300 -4.77200 1.000 28.91361 262 LEU A N 1
ATOM 1941 C CA . LEU A 1 262 ? -4.99700 -26.74100 -4.85900 1.000 28.78843 262 LEU A CA 1
ATOM 1942 C C . LEU A 1 262 ? -6.15800 -25.76200 -4.77900 1.000 31.06956 262 LEU A C 1
ATOM 1943 O O . LEU A 1 262 ? -5.94300 -24.56000 -4.97400 1.000 30.74903 262 LEU A O 1
ATOM 1948 N N . LYS A 1 263 ? -7.36500 -26.25500 -4.50100 1.000 29.68886 263 LYS A N 1
ATOM 1949 C CA . LYS A 1 263 ? -8.57500 -25.44100 -4.63000 1.000 29.43218 263 LYS A CA 1
ATOM 1950 C C . LYS A 1 263 ? -8.50100 -24.16200 -3.80500 1.000 32.57516 263 LYS A C 1
ATOM 1951 O O . LYS A 1 263 ? -8.93400 -23.10100 -4.26300 1.000 36.42649 263 LYS A O 1
ATOM 1957 N N . ASP A 1 264 ? -7.97700 -24.23600 -2.58700 1.000 32.19029 264 ASP A N 1
ATOM 1958 C CA . ASP A 1 264 ? -7.99300 -23.06800 -1.71400 1.000 35.47607 264 ASP A CA 1
ATOM 1959 C C . ASP A 1 264 ? -6.88600 -22.06200 -2.01600 1.000 39.41543 264 ASP A C 1
ATOM 1960 O O . ASP A 1 264 ? -6.81300 -21.03500 -1.33200 1.000 41.00070 264 ASP A O 1
ATOM 1965 N N . LEU A 1 265 ? -6.03700 -22.30700 -3.01100 1.000 32.34003 265 LEU A N 1
ATOM 1966 C CA . LEU A 1 265 ? -5.01600 -21.32100 -3.34400 1.000 33.42435 265 LEU A CA 1
ATOM 1967 C C . LEU A 1 265 ? -5.59900 -20.20600 -4.21100 1.000 35.47268 265 LEU A C 1
ATOM 1968 O O . LEU A 1 265 ? -6.64400 -20.35900 -4.84600 1.000 33.00341 265 LEU A O 1
ATOM 1973 N N . ASN A 1 266 ? -4.89400 -19.06800 -4.24000 1.000 32.28483 266 ASN A N 1
ATOM 1974 C CA . ASN A 1 266 ? -5.28700 -17.91600 -5.06000 1.000 32.86761 266 ASN A CA 1
ATOM 1975 C C . ASN A 1 266 ? -4.62000 -18.04600 -6.42800 1.000 31.48497 266 ASN A C 1
ATOM 1976 O O . ASN A 1 266 ? -3.60200 -17.42000 -6.72300 1.000 32.31500 266 ASN A O 1
ATOM 1981 N N . ILE A 1 267 ? -5.21100 -18.88400 -7.27900 1.000 31.30421 267 ILE A N 1
ATOM 1982 C CA . ILE A 1 267 ? -4.64500 -19.18500 -8.59200 1.000 30.46504 267 ILE A CA 1
ATOM 1983 C C . ILE A 1 267 ? -5.16900 -18.15700 -9.58500 1.000 28.75805 267 ILE A C 1
ATOM 1984 O O . ILE A 1 267 ? -6.37500 -18.10500 -9.85100 1.000 31.31593 267 ILE A O 1
ATOM 1989 N N . VAL A 1 268 ? -4.27000 -17.33000 -10.13500 1.000 28.54855 268 VAL A N 1
ATOM 1990 C CA . VAL A 1 268 ? -4.70100 -16.22700 -10.99600 1.000 28.21421 268 VAL A CA 1
ATOM 1991 C C . VAL A 1 268 ? -4.64100 -16.56400 -12.48600 1.000 31.45508 268 VAL A C 1
ATOM 1992 O O . VAL A 1 268 ? -5.27100 -15.86300 -13.29200 1.000 31.73214 268 VAL A O 1
ATOM 1996 N N . GLY A 1 269 ? -3.91900 -17.61200 -12.87300 1.000 26.15074 269 GLY A N 1
ATOM 1997 C CA . GLY A 1 269 ? -3.85000 -18.01800 -14.26700 1.000 27.51706 269 GLY A CA 1
ATOM 1998 C C . GLY A 1 269 ? -3.24200 -19.39800 -14.34700 1.000 26.37322 269 GLY A C 1
ATOM 1999 O O . GLY A 1 269 ? -2.62300 -19.87400 -13.39000 1.000 25.57087 269 GLY A O 1
ATOM 2000 N N . MET A 1 270 ? -3.46400 -20.07100 -15.46700 1.000 26.30311 270 MET A N 1
ATOM 2001 C CA . MET A 1 270 ? -2.97700 -21.45900 -15.56200 1.000 25.11273 270 MET A CA 1
ATOM 2002 C C . MET A 1 270 ? -2.82300 -21.90600 -17.01000 1.000 27.18855 270 MET A C 1
ATOM 2003 O O . MET A 1 270 ? -3.42000 -21.31400 -17.89000 1.000 26.55533 270 MET A O 1
ATOM 2008 N N . ASP A 1 271 ? -1.97700 -22.90500 -17.20600 1.000 26.27065 271 ASP A N 1
ATOM 2009 C CA . ASP A 1 271 ? -1.82100 -23.47100 -18.54100 1.000 25.22170 271 ASP A CA 1
ATOM 2010 C C . ASP A 1 271 ? -1.51900 -24.96700 -18.47500 1.000 27.13089 271 ASP A C 1
ATOM 2011 O O . ASP A 1 271 ? -1.21100 -25.52300 -17.41800 1.000 25.83758 271 ASP A O 1
ATOM 2016 N N . VAL A 1 272 ? -1.67000 -25.61100 -19.63000 1.000 25.13912 272 VAL A N 1
ATOM 2017 C CA . VAL A 1 272 ? -1.34000 -27.02400 -19.83700 1.000 25.79635 272 VAL A CA 1
ATOM 2018 C C . VAL A 1 272 ? -0.55000 -27.09600 -21.13500 1.000 27.66445 272 VAL A C 1
ATOM 2019 O O . VAL A 1 272 ? -1.03000 -26.62900 -22.17500 1.000 27.68705 272 VAL A O 1
ATOM 2023 N N . VAL A 1 273 ? 0.65000 -27.65900 -21.05700 1.000 24.51341 273 VAL A N 1
ATOM 2024 C CA . VAL A 1 273 ? 1.58900 -27.62600 -22.20700 1.000 26.01856 273 VAL A CA 1
ATOM 2025 C C . VAL A 1 273 ? 2.19000 -28.99800 -22.50600 1.000 24.45710 273 VAL A C 1
ATOM 2026 O O . VAL A 1 273 ? 2.01500 -29.90100 -21.74000 1.000 24.96153 273 VAL A O 1
ATOM 2030 N N . GLU A 1 274 ? 2.89300 -29.05400 -23.63300 1.000 27.58721 274 GLU A N 1
ATOM 2031 C CA . GLU A 1 274 ? 3.71300 -30.18800 -24.12300 1.000 25.56586 274 GLU A CA 1
ATOM 2032 C C . GLU A 1 274 ? 2.90400 -31.40000 -24.59200 1.000 28.73481 274 GLU A C 1
ATOM 2033 O O . GLU A 1 274 ? 3.46100 -32.48000 -24.57600 1.000 27.73477 274 GLU A O 1
ATOM 2039 N N . VAL A 1 275 ? 1.63200 -31.23200 -24.94000 1.000 25.35141 275 VAL A N 1
ATOM 2040 C CA . VAL A 1 275 ? 0.92200 -32.40300 -25.51600 1.000 24.60261 275 VAL A CA 1
ATOM 2041 C C . VAL A 1 275 ? 1.41900 -32.51700 -26.95900 1.000 28.60281 275 VAL A C 1
ATOM 2042 O O . VAL A 1 275 ? 1.34400 -31.52900 -27.65200 1.000 28.23588 275 VAL A O 1
ATOM 2046 N N . ALA A 1 276 ? 1.96800 -33.67500 -27.33200 1.000 27.11867 276 ALA A N 1
ATOM 2047 C CA . ALA A 1 276 ? 2.50000 -33.92300 -28.68400 1.000 26.66980 276 ALA A CA 1
ATOM 2048 C C . ALA A 1 276 ? 1.67000 -35.03500 -29.33400 1.000 27.85510 276 ALA A C 1
ATOM 2049 O O . ALA A 1 276 ? 1.97700 -36.17100 -29.16500 1.000 26.10040 276 ALA A O 1
ATOM 2051 N N . PRO A 1 277 ? 0.61800 -34.68100 -30.08200 1.000 26.26363 277 PRO A N 1
ATOM 2052 C CA . PRO A 1 277 ? -0.28300 -35.65500 -30.65400 1.000 26.16742 277 PRO A CA 1
ATOM 2053 C C . PRO A 1 277 ? 0.36500 -36.70200 -31.57100 1.000 28.63143 277 PRO A C 1
ATOM 2054 O O . PRO A 1 277 ? -0.15400 -37.74500 -31.68100 1.000 29.08097 277 PRO A O 1
ATOM 2058 N N . ALA A 1 278 ? 1.49600 -36.38000 -32.17900 1.000 30.01424 278 ALA A N 1
ATOM 2059 C CA . ALA A 1 278 ? 2.12900 -37.36500 -33.05100 1.000 30.34934 278 ALA A CA 1
ATOM 2060 C C . ALA A 1 278 ? 2.60600 -38.59000 -32.28200 1.000 28.19848 278 ALA A C 1
ATOM 2061 O O . ALA A 1 278 ? 2.75700 -39.66700 -32.87700 1.000 27.50500 278 ALA A O 1
ATOM 2063 N N . TYR A 1 279 ? 2.82800 -38.44600 -30.97400 1.000 26.84891 279 TYR A N 1
ATOM 2064 C CA . TYR A 1 279 ? 3.25000 -39.52800 -30.09600 1.000 26.56909 279 TYR A CA 1
ATOM 2065 C C . TYR A 1 279 ? 2.14100 -40.01500 -29.17500 1.000 26.22536 279 TYR A C 1
ATOM 2066 O O . TYR A 1 279 ? 2.38400 -40.90500 -28.34500 1.000 24.35072 279 TYR A O 1
ATOM 2075 N N . ASP A 1 280 ? 0.93800 -39.48100 -29.33700 1.000 25.09969 280 ASP A N 1
ATOM 2076 C CA . ASP A 1 280 ? -0.19900 -39.92700 -28.49700 1.000 24.82320 280 ASP A CA 1
ATOM 2077 C C . ASP A 1 280 ? -0.65700 -41.33100 -28.89600 1.000 23.67447 280 ASP A C 1
ATOM 2078 O O . ASP A 1 280 ? -0.40200 -41.76100 -30.00900 1.000 25.07725 280 ASP A O 1
ATOM 2083 N N . GLN A 1 281 ? -1.28500 -42.02900 -27.96600 1.000 21.46177 281 GLN A N 1
ATOM 2084 C CA . GLN A 1 281 ? -1.78600 -43.39500 -28.24600 1.000 27.31026 281 GLN A CA 1
ATOM 2085 C C . GLN A 1 281 ? -3.25400 -43.43100 -27.83500 1.000 25.27772 281 GLN A C 1
ATOM 2086 O O . GLN A 1 281 ? -3.52900 -43.25900 -26.67200 1.000 23.19370 281 GLN A O 1
ATOM 2092 N N . SER A 1 282 ? -4.14800 -43.50800 -28.81600 1.000 22.15195 282 SER A N 1
ATOM 2093 C CA . SER A 1 282 ? -5.61900 -43.52200 -28.60100 1.000 23.10406 282 SER A CA 1
ATOM 2094 C C . SER A 1 282 ? -6.10100 -42.28100 -27.83200 1.000 24.94720 282 SER A C 1
ATOM 2095 O O . SER A 1 282 ? -6.92800 -42.44200 -26.95700 1.000 24.45949 282 SER A O 1
ATOM 2098 N N . GLU A 1 283 ? -5.46100 -41.12600 -28.03900 1.000 26.80359 283 GLU A N 1
ATOM 2099 C CA . GLU A 1 283 ? -5.79500 -39.80300 -27.45400 1.000 25.52637 283 GLU A CA 1
ATOM 2100 C C . GLU A 1 283 ? -5.68700 -39.77400 -25.92000 1.000 25.53033 283 GLU A C 1
ATOM 2101 O O . GLU A 1 283 ? -6.20600 -38.83500 -25.34400 1.000 24.86533 283 GLU A O 1
ATOM 2107 N N . ILE A 1 284 ? -4.98400 -40.70600 -25.28200 1.000 22.85624 284 ILE A N 1
ATOM 2108 C CA . ILE A 1 284 ? -4.97500 -40.71100 -23.79500 1.000 24.26798 284 ILE A CA 1
ATOM 2109 C C . ILE A 1 284 ? -4.25200 -39.48400 -23.23300 1.000 23.95176 284 ILE A C 1
ATOM 2110 O O . ILE A 1 284 ? -4.65000 -39.01400 -22.16500 1.000 23.57925 284 ILE A O 1
ATOM 2115 N N . THR A 1 285 ? -3.17600 -39.05800 -23.88100 1.000 22.63661 285 THR A N 1
ATOM 2116 C CA . THR A 1 285 ? -2.45100 -37.86800 -23.37400 1.000 23.08022 285 THR A CA 1
ATOM 2117 C C . THR A 1 285 ? -3.31500 -36.61600 -23.51900 1.000 25.32833 285 THR A C 1
ATOM 2118 O O . THR A 1 285 ? -3.45400 -35.88900 -22.56800 1.000 24.29381 285 THR A O 1
ATOM 2122 N N . ALA A 1 286 ? -3.94800 -36.45500 -24.67400 1.000 23.94445 286 ALA A N 1
ATOM 2123 C CA . ALA A 1 286 ? -4.83000 -35.29200 -24.89100 1.000 24.86441 286 ALA A CA 1
ATOM 2124 C C . ALA A 1 286 ? -5.98400 -35.34300 -23.88200 1.000 25.43942 286 ALA A C 1
ATOM 2125 O O . ALA A 1 286 ? -6.32000 -34.32000 -23.34700 1.000 24.99559 286 ALA A O 1
ATOM 2127 N N . LEU A 1 287 ? -6.53800 -36.52800 -23.63800 1.000 24.26615 287 LEU A N 1
ATOM 2128 C CA . LEU A 1 287 ? -7.65000 -36.69500 -22.67400 1.000 22.85605 287 LEU A CA 1
ATOM 2129 C C . LEU A 1 287 ? -7.17500 -36.29700 -21.27100 1.000 21.62616 287 LEU A C 1
ATOM 2130 O O . LEU A 1 287 ? -7.89300 -35.60100 -20.59800 1.000 22.52958 287 LEU A O 1
ATOM 2135 N N . ALA A 1 288 ? -5.99700 -36.74900 -20.86000 1.000 21.04508 288 ALA A N 1
ATOM 2136 C CA . ALA A 1 288 ? -5.52900 -36.35300 -19.53800 1.000 22.00878 288 ALA A CA 1
ATOM 2137 C C . ALA A 1 288 ? -5.34400 -34.84600 -19.46100 1.000 23.43417 288 ALA A C 1
ATOM 2138 O O . ALA A 1 288 ? -5.70000 -34.22500 -18.45600 1.000 24.77968 288 ALA A O 1
ATOM 2140 N N . ALA A 1 289 ? -4.79200 -34.24500 -20.51800 1.000 22.81668 289 ALA A N 1
ATOM 2141 C CA . ALA A 1 289 ? -4.62500 -32.79300 -20.54200 1.000 21.94090 289 ALA A CA 1
ATOM 2142 C C . ALA A 1 289 ? -5.97400 -32.07400 -20.47700 1.000 23.43407 289 ALA A C 1
ATOM 2143 O O . ALA A 1 289 ? -6.12000 -31.09800 -19.73500 1.000 23.60849 289 ALA A O 1
ATOM 2145 N N . ALA A 1 290 ? -6.97300 -32.54400 -21.24300 1.000 23.68293 290 ALA A N 1
ATOM 2146 C CA . ALA A 1 290 ? -8.29000 -31.90500 -21.22400 1.000 23.00175 290 ALA A CA 1
ATOM 2147 C C . ALA A 1 290 ? -8.95300 -32.03900 -19.86100 1.000 25.70009 290 ALA A C 1
ATOM 2148 O O . ALA A 1 290 ? -9.64300 -31.11900 -19.40800 1.000 22.87895 290 ALA A O 1
ATOM 2150 N N . THR A 1 291 ? -8.77700 -33.18900 -19.22000 1.000 25.66559 291 THR A N 1
ATOM 2151 C CA . THR A 1 291 ? -9.42300 -33.43300 -17.90900 1.000 24.23344 291 THR A CA 1
ATOM 2152 C C . THR A 1 291 ? -8.76500 -32.55100 -16.84700 1.000 24.92354 291 THR A C 1
ATOM 2153 O O . THR A 1 291 ? -9.46700 -32.02100 -16.02600 1.000 24.59194 291 THR A O 1
ATOM 2157 N N . LEU A 1 292 ? -7.44400 -32.43700 -16.88000 1.000 23.46343 292 LEU A N 1
ATOM 2158 C CA . LEU A 1 292 ? -6.72000 -31.58400 -15.91000 1.000 23.83893 292 LEU A CA 1
ATOM 2159 C C . LEU A 1 292 ? -7.15400 -30.13200 -16.12600 1.000 23.51513 292 LEU A C 1
ATOM 2160 O O . LEU A 1 292 ? -7.41300 -29.46500 -15.16500 1.000 25.45593 292 LEU A O 1
ATOM 2165 N N . ALA A 1 293 ? -7.27600 -29.71200 -17.37800 1.000 23.06567 293 ALA A N 1
ATOM 2166 C CA . ALA A 1 293 ? -7.68500 -28.32700 -17.69800 1.000 23.95022 293 ALA A CA 1
ATOM 2167 C C . ALA A 1 293 ? -9.09300 -28.05800 -17.16600 1.000 26.63654 293 ALA A C 1
ATOM 2168 O O . ALA A 1 293 ? -9.31100 -27.01500 -16.57800 1.000 24.80369 293 ALA A O 1
ATOM 2170 N N . LEU A 1 294 ? -10.00200 -29.01100 -17.34100 1.000 24.02004 294 LEU A N 1
ATOM 2171 C CA . LEU A 1 294 ? -11.38700 -28.85300 -16.83400 1.000 23.32561 294 LEU A CA 1
ATOM 2172 C C . LEU A 1 294 ? -11.35500 -28.78100 -15.30600 1.000 24.85893 294 LEU A C 1
ATOM 2173 O O . LEU A 1 294 ? -12.05300 -27.97000 -14.75100 1.000 25.51573 294 LEU A O 1
ATOM 2178 N N . GLU A 1 295 ? -10.50700 -29.58400 -14.67300 1.000 23.76721 295 GLU A N 1
ATOM 2179 C CA . GLU A 1 295 ? -10.36500 -29.57100 -13.19800 1.000 23.00858 295 GLU A CA 1
ATOM 2180 C C . GLU A 1 295 ? -9.88000 -28.19200 -12.73700 1.000 25.25324 295 GLU A C 1
ATOM 2181 O O . GLU A 1 295 ? -10.32400 -27.74400 -11.71500 1.000 27.79273 295 GLU A O 1
ATOM 2187 N N . MET A 1 296 ? -8.97900 -27.56600 -13.48400 1.000 26.22083 296 MET A N 1
ATOM 2188 C CA . MET A 1 296 ? -8.49700 -26.20400 -13.15000 1.000 23.93094 296 MET A CA 1
ATOM 2189 C C . MET A 1 296 ? -9.68300 -25.22800 -13.19300 1.000 27.84972 296 MET A C 1
ATOM 2190 O O . MET A 1 296 ? -9.74700 -24.37200 -12.34600 1.000 28.36374 296 MET A O 1
ATOM 2195 N N . LEU A 1 297 ? -10.58200 -25.36200 -14.16600 1.000 27.16763 297 LEU A N 1
ATOM 2196 C CA . LEU A 1 297 ? -11.79200 -24.49400 -14.21700 1.000 27.61506 297 LEU A CA 1
ATOM 2197 C C . LEU A 1 297 ? -12.68900 -24.80200 -13.01500 1.000 31.17313 297 LEU A C 1
ATOM 2198 O O . LEU A 1 297 ? -13.17800 -23.87300 -12.40500 1.000 27.95070 297 LEU A O 1
ATOM 2203 N N . TYR A 1 298 ? -12.83000 -26.07300 -12.65500 1.000 25.14759 298 TYR A N 1
ATOM 2204 C CA . TYR A 1 298 ? -13.68800 -26.42500 -11.49900 1.000 27.00288 298 TYR A CA 1
ATOM 2205 C C . TYR A 1 298 ? -13.14800 -25.83500 -10.19700 1.000 29.53070 298 TYR A C 1
ATOM 2206 O O . TYR A 1 298 ? -13.93300 -25.32400 -9.43400 1.000 28.99162 298 TYR A O 1
ATOM 2215 N N . ILE A 1 299 ? -11.84000 -25.87100 -9.97500 1.000 29.41145 299 ILE A N 1
ATOM 2216 C CA . ILE A 1 299 ? -11.34400 -25.31900 -8.68700 1.000 28.59126 299 ILE A CA 1
ATOM 2217 C C . ILE A 1 299 ? -11.59100 -23.80900 -8.65700 1.000 32.77261 299 ILE A C 1
ATOM 2218 O O . ILE A 1 299 ? -11.75500 -23.28900 -7.58600 1.000 33.40091 299 ILE A O 1
ATOM 2223 N N . GLN A 1 300 ? -11.59100 -23.15200 -9.80800 1.000 30.16447 300 GLN A N 1
ATOM 2224 C CA . GLN A 1 300 ? -11.95200 -21.73500 -9.84400 1.000 29.67512 300 GLN A CA 1
ATOM 2225 C C . GLN A 1 300 ? -13.44000 -21.54400 -9.56900 1.000 35.90396 300 GLN A C 1
ATOM 2226 O O . GLN A 1 300 ? -13.83400 -20.67100 -8.78500 1.000 36.82020 300 GLN A O 1
ATOM 2232 N N . ALA A 1 301 ? -14.28700 -22.34800 -10.21500 1.000 33.68805 301 ALA A N 1
ATOM 2233 C CA . ALA A 1 301 ? -15.72600 -22.21600 -10.01000 1.000 31.70486 301 ALA A CA 1
ATOM 2234 C C . ALA A 1 301 ? -16.14200 -22.62300 -8.60400 1.000 35.55846 301 ALA A C 1
ATOM 2235 O O . ALA A 1 301 ? -17.17300 -22.14800 -8.11400 1.000 38.88159 301 ALA A O 1
ATOM 2237 N N . ALA A 1 302 ? -15.36800 -23.48900 -7.94000 1.000 36.04837 302 ALA A N 1
ATOM 2238 C CA . ALA A 1 302 ? -15.69600 -23.87000 -6.57000 1.000 34.18445 302 ALA A CA 1
ATOM 2239 C C . ALA A 1 302 ? -15.63400 -22.68400 -5.61300 1.000 45.28943 302 ALA A C 1
ATOM 2240 O O . ALA A 1 302 ? -16.20500 -22.75100 -4.51800 1.000 47.22857 302 ALA A O 1
ATOM 2242 N N . LYS A 1 303 ? -14.95900 -21.60100 -6.00200 1.000 43.39764 303 LYS A N 1
ATOM 2243 C CA . LYS A 1 303 ? -14.83700 -20.42300 -5.15000 1.000 43.98001 303 LYS A CA 1
ATOM 2244 C C . LYS A 1 303 ? -16.04800 -19.50900 -5.22600 1.000 47.29372 303 LYS A C 1
ATOM 2245 O O . LYS A 1 303 ? -16.27900 -18.72300 -4.29900 1.000 50.86938 303 LYS A O 1
ATOM 2251 N N . LYS A 1 304 ? -16.83600 -19.64400 -6.29500 1.000 45.76532 304 LYS A N 1
ATOM 2252 C CA . LYS A 1 304 ? -18.00300 -18.77100 -6.59800 1.000 46.91961 304 LYS A CA 1
ATOM 2253 C C . LYS A 1 304 ? -19.34500 -19.41700 -6.23500 1.000 44.71419 304 LYS A C 1
ATOM 2254 O O . LYS A 1 304 ? -19.33000 -20.34000 -5.43600 1.000 50.40350 304 LYS A O 1
#

Solvent-accessible surface area: 11996 Å² total; per-residue (Å²): 142,186,134,81,91,40,171,4,0,6,135,10,58,27,42,144,140,2,63,131,22,112,5,51,11,0,0,2,0,0,3,1,26,33,104,43,123,57,90,53,12,32,83,118,2,0,48,19,0,33,128,5,0,49,83,11,14,198,26,110,63,32,129,66,41,134,22,8,0,76,126,86,10,59,5,10,0,15,8,67,19,122,96,0,123,19,86,12,156,80,0,7,58,92,0,37,60,18,0,52,125,0,1,86,50,56,19,75,1,0,1,0,0,6,5,3,0,0,0,0,0,0,0,39,1,0,17,143,92,44,33,105,0,0,0,0,0,0,0,0,35,9,18,21,129,65,83,33,96,77,58,59,68,11,2,1,1,82,4,0,33,142,71,35,15,1,24,23,100,71,0,0,0,0,0,0,39,43,173,57,78,158,136,45,28,14,39,24,4,34,0,92,61,0,51,130,52,68,32,116,65,1,10,62,54,0,81,130,14,0,39,134,37,28,0,1,0,0,0,4,0,4,0,1,27,29,75,71,0,29,0,2,6,55,56,31,148,41,8,0,52,45,79,59,0,20,90,0,0,54,23,0,75,94,10,70,3,2,0,1,0,0,0,18,2,0,39,98,80,24,114,111,82,66,0,1,65,13,0,0,22,5,0,2,0,0,0,3,1,15,0,22,99,136

B-factor: mean 33.35, std 8.71, range [19.44, 76.79]

GO terms:
  GO:0005829 cytosol (C, IDA)
  GO:0030145 manganese ion binding (F, IDA)
  GO:0008783 agmatinase activity (F, IDA)
  GO:0042802 identical protein binding (F, IDA)